Protein AF-A0A1M6ZJ25-F1 (afdb_monomer)

Secondary structure (DSSP, 8-state):
-----PPP-------HHHHHHHHHHHHHHHHHHHHGGGT-GGGHHHHHHHHHHHHHHHHHHHHHT--S-HHHHHHHHHHHHHHHHHHHHHHHHHHHT----HHHHTTTTSS-TTPPPSS-GGGHHHHHHHHHGGGHHHHHHHTTSHHHHHHHHHHHHHHHTTSTTHHHHHHHHHHHHHTT-----TTTTSHHHHHHHHHHHHHHHHHHHHHHHHHHHHTHHHHHHHHHHHHHHHHHHIIIIIHHHHHHHHHHHHHHHHHHHHH--

Foldseek 3Di:
DDPPPPPPPLPLDDQLLLLLLLLVLLVLLLVCLLCVLVVPCVSVVSNVVSLLVVLLSLLLNLLSPCPVDLVLSLVLVCLQQLFLQVVLLVVQCVVVVHDDPVVVSVLPPSPDLPDQDPGFRLCSSVSLSNVCSVCSVVLLVCLSDPVSLVVCLVVLVVVCVVVVSSNSVSSSSNSSVCNSDHDDDPSSNDPNSSLSSLLSSLLSSNSVVLQVVQCVVPNSVSSVVSPVVSSVRSVVSSVPRNVVSNVVSVVSVVVVVVVVVVVVD

InterPro domains:
  IPR002656 Acyltransferase 3 domain [PF01757] (16-162)
  IPR050879 Acyltransferase 3 [PTHR23028] (17-188)

Solvent-accessible surface area (backbone atoms only — not comparable to full-atom values): 14013 Å² total; per-residue (Å²): 135,84,80,78,78,70,74,79,83,69,74,75,72,81,54,59,29,58,39,6,49,46,14,51,35,45,50,45,42,52,50,28,69,39,34,45,73,75,69,48,60,82,39,51,60,61,23,54,53,34,54,52,46,49,44,18,52,47,25,19,51,50,46,54,66,59,80,86,50,63,69,64,52,50,52,31,48,50,49,34,49,46,64,52,50,50,50,45,51,52,52,39,30,61,74,68,71,46,86,77,65,68,62,65,75,41,53,67,86,71,48,53,75,80,54,78,48,93,78,53,62,79,52,45,62,57,43,44,55,58,66,47,53,82,45,41,70,57,37,49,55,24,38,74,40,74,65,46,20,52,51,52,27,51,49,25,41,59,51,13,75,80,41,64,73,42,31,56,50,22,37,31,25,51,14,22,51,49,36,85,64,80,68,83,42,74,71,30,60,30,71,64,30,37,51,40,22,68,24,28,64,39,25,66,65,39,33,64,58,43,28,52,56,27,26,72,75,55,38,60,62,14,23,63,66,21,50,66,52,26,55,51,51,9,43,49,46,22,65,71,44,37,52,50,22,50,51,50,25,51,48,55,57,52,51,59,53,52,58,49,61,66,69,78,106

pLDDT: mean 87.94, std 12.39, range [34.78, 97.88]

Radius of gyration: 19.48 Å; Cα contacts (8 Å, |Δi|>4): 313; chains: 1; bounding box: 44×40×65 Å

Structure (mmCIF, N/CA/C/O backbone):
data_AF-A0A1M6ZJ25-F1
#
_entry.id   AF-A0A1M6ZJ25-F1
#
loop_
_atom_site.group_PDB
_atom_site.id
_atom_site.type_symbol
_atom_site.label_atom_id
_atom_site.label_alt_id
_atom_site.label_comp_id
_atom_site.label_asym_id
_atom_site.label_entity_id
_atom_site.label_seq_id
_atom_site.pdbx_PDB_ins_code
_atom_site.Cartn_x
_atom_site.Cartn_y
_atom_site.Cartn_z
_atom_site.occupancy
_atom_site.B_iso_or_equiv
_atom_site.auth_seq_id
_atom_site.auth_comp_id
_atom_site.auth_asym_id
_atom_site.auth_atom_id
_atom_site.pdbx_PDB_model_num
ATOM 1 N N . MET A 1 1 ? -18.586 0.107 41.839 1.00 37.53 1 MET A N 1
ATOM 2 C CA . MET A 1 1 ? -19.268 0.536 40.600 1.00 37.53 1 MET A CA 1
ATOM 3 C C . MET A 1 1 ? -18.255 0.488 39.456 1.00 37.53 1 MET A C 1
ATOM 5 O O . MET A 1 1 ? -17.526 1.445 39.248 1.00 37.53 1 MET A O 1
ATOM 9 N N . LYS A 1 2 ? -18.090 -0.677 38.811 1.00 36.09 2 LYS A N 1
ATOM 10 C CA . LYS A 1 2 ? -17.199 -0.837 37.649 1.00 36.09 2 LYS A CA 1
ATOM 11 C C . LYS A 1 2 ? -17.962 -0.319 36.432 1.00 36.09 2 LYS A C 1
ATOM 13 O O . LYS A 1 2 ? -18.925 -0.956 36.023 1.00 36.09 2 LYS A O 1
ATOM 18 N N . SER A 1 3 ? -17.573 0.834 35.894 1.00 34.78 3 SER A N 1
ATOM 19 C CA . SER A 1 3 ? -18.070 1.298 34.599 1.00 34.78 3 SER A CA 1
ATOM 20 C C . SER A 1 3 ? -17.504 0.372 33.522 1.00 34.78 3 SER A C 1
ATOM 22 O O . SER A 1 3 ? -16.352 0.518 33.107 1.00 34.78 3 SER A O 1
ATOM 24 N N . SER A 1 4 ? -18.284 -0.625 33.113 1.00 37.03 4 SER A N 1
ATOM 25 C CA . SER A 1 4 ? -18.058 -1.352 31.870 1.00 37.03 4 SER A CA 1
ATOM 26 C C . SER A 1 4 ? -18.182 -0.344 30.734 1.00 37.03 4 SER A C 1
ATOM 28 O O . SER A 1 4 ? -19.282 -0.004 30.306 1.00 37.03 4 SER A O 1
ATOM 3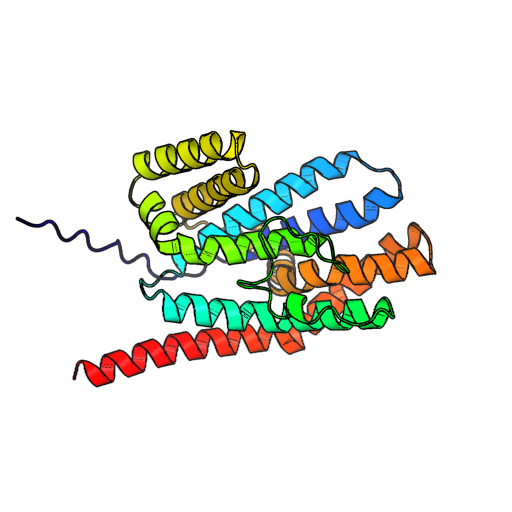0 N N . VAL A 1 5 ? -17.043 0.195 30.301 1.00 42.19 5 VAL A N 1
ATOM 31 C CA . VAL A 1 5 ? -16.938 0.923 29.041 1.00 42.19 5 VAL A CA 1
ATOM 32 C C . VAL A 1 5 ? -17.185 -0.118 27.956 1.00 42.19 5 VAL A C 1
ATOM 34 O O . VAL A 1 5 ? -16.257 -0.787 27.505 1.00 42.19 5 VAL A O 1
ATOM 37 N N . GLU A 1 6 ? -18.451 -0.329 27.605 1.00 36.16 6 GLU A N 1
ATOM 38 C CA . GLU A 1 6 ? -18.781 -0.969 26.342 1.00 36.16 6 GLU A CA 1
ATOM 39 C C . GLU A 1 6 ? -18.152 -0.101 25.250 1.00 36.16 6 GLU A C 1
ATOM 41 O O . GLU A 1 6 ? -18.450 1.098 25.179 1.00 36.16 6 GLU A O 1
ATOM 46 N N . PRO A 1 7 ? -17.225 -0.639 24.439 1.00 41.03 7 PRO A N 1
ATOM 47 C CA . PRO A 1 7 ? -16.716 0.115 23.313 1.00 41.03 7 PRO A CA 1
ATOM 48 C C . PRO A 1 7 ? -17.921 0.485 22.442 1.00 41.03 7 PRO A C 1
ATOM 50 O O . PRO A 1 7 ? -18.749 -0.390 22.168 1.00 41.03 7 PRO A O 1
ATOM 53 N N . PRO A 1 8 ? -18.064 1.758 22.032 1.00 38.69 8 PRO A N 1
ATOM 54 C CA . PRO A 1 8 ? -19.206 2.174 21.239 1.00 38.69 8 PRO A CA 1
ATOM 55 C C . PRO A 1 8 ? -19.295 1.267 20.016 1.00 38.69 8 PRO A C 1
ATOM 57 O O . PRO A 1 8 ? -18.341 1.156 19.242 1.00 38.69 8 PRO A O 1
ATOM 60 N N . ALA A 1 9 ? -20.436 0.593 19.874 1.00 44.09 9 ALA A N 1
ATOM 61 C CA . ALA A 1 9 ? -20.770 -0.236 18.730 1.00 44.09 9 ALA A CA 1
ATOM 62 C C . ALA A 1 9 ? -20.898 0.662 17.492 1.00 44.09 9 ALA A C 1
ATOM 64 O O . ALA A 1 9 ? -21.991 1.028 17.063 1.00 44.09 9 ALA A O 1
ATOM 65 N N . VAL A 1 10 ? -19.766 1.077 16.921 1.00 48.62 10 VAL A N 1
ATOM 66 C CA . VAL A 1 10 ? -19.744 1.788 15.648 1.00 48.62 10 VAL A CA 1
ATOM 67 C C . VAL A 1 10 ? -20.129 0.764 14.594 1.00 48.62 10 VAL A C 1
ATOM 69 O O . VAL A 1 10 ? -19.321 -0.073 14.190 1.00 48.62 10 VAL A O 1
ATOM 72 N N . ALA A 1 11 ? -21.393 0.806 14.175 1.00 44.00 11 ALA A N 1
ATOM 73 C CA . ALA A 1 11 ? -21.895 -0.005 13.082 1.00 44.00 11 ALA A CA 1
ATOM 74 C C . ALA A 1 11 ? -20.924 0.071 11.890 1.00 44.00 11 ALA A C 1
ATOM 76 O O . ALA A 1 11 ? -20.507 1.148 11.450 1.00 44.00 11 ALA A O 1
ATOM 77 N N . SER A 1 12 ? -20.564 -1.107 11.385 1.00 57.47 12 SER A N 1
ATOM 78 C CA . SER A 1 12 ? -19.541 -1.410 10.378 1.00 57.47 12 SER A CA 1
ATOM 79 C C . SER A 1 12 ? -19.889 -0.925 8.961 1.00 57.47 12 SER A C 1
ATOM 81 O O . SER A 1 12 ? -19.610 -1.592 7.962 1.00 57.47 12 SER A O 1
ATOM 83 N N . ALA A 1 13 ? -20.511 0.250 8.843 1.00 65.25 13 ALA A N 1
ATOM 84 C CA . ALA A 1 13 ? -20.825 0.864 7.566 1.00 65.25 13 ALA A CA 1
ATOM 85 C C . ALA A 1 13 ? -19.523 1.185 6.818 1.00 65.25 13 ALA A 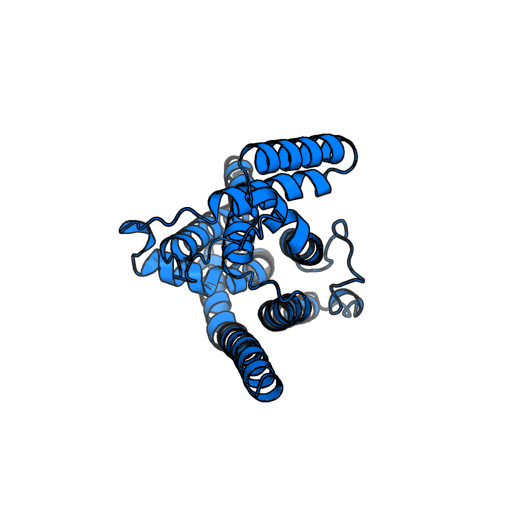C 1
ATOM 87 O O . ALA A 1 13 ? -18.663 1.931 7.298 1.00 65.25 13 ALA A O 1
ATOM 88 N N . ARG A 1 14 ? -19.375 0.587 5.631 1.00 77.94 14 ARG A N 1
ATOM 89 C CA . ARG A 1 14 ? -18.243 0.823 4.733 1.00 77.94 14 ARG A CA 1
ATOM 90 C C . ARG A 1 14 ? -18.276 2.271 4.255 1.00 77.94 14 ARG A C 1
ATOM 92 O O . ARG A 1 14 ? -19.258 2.697 3.656 1.00 77.94 14 ARG A O 1
ATOM 99 N N . VAL A 1 15 ? -17.174 2.989 4.444 1.00 87.12 15 VAL A N 1
ATOM 100 C CA . VAL A 1 15 ? -17.009 4.354 3.936 1.00 87.12 15 VAL A CA 1
ATOM 101 C C . VAL A 1 15 ? -16.405 4.288 2.539 1.00 87.12 15 VAL A C 1
ATOM 103 O O . VAL A 1 15 ? -15.207 4.067 2.380 1.00 87.12 15 VAL A O 1
ATOM 106 N N . THR A 1 16 ? -17.249 4.431 1.520 1.00 87.88 16 THR A N 1
ATOM 107 C CA . THR A 1 16 ? -16.868 4.297 0.103 1.00 87.88 16 THR A CA 1
ATOM 108 C C . THR A 1 16 ? -15.810 5.309 -0.310 1.00 87.88 16 THR A C 1
ATOM 110 O O . THR A 1 16 ? -14.864 4.948 -1.006 1.00 87.88 16 THR A O 1
ATOM 113 N N . ALA A 1 17 ? -15.896 6.541 0.188 1.00 91.06 17 ALA A N 1
ATOM 114 C CA . ALA A 1 17 ? -14.957 7.606 -0.145 1.00 91.06 17 ALA A CA 1
ATOM 115 C C . ALA A 1 17 ? -13.488 7.259 0.188 1.00 91.06 17 ALA A C 1
ATOM 117 O O . ALA A 1 17 ? -12.583 7.720 -0.503 1.00 91.06 17 ALA A O 1
ATOM 118 N N . ILE A 1 18 ? -13.245 6.390 1.180 1.00 92.12 18 ILE A N 1
ATOM 119 C CA . ILE A 1 18 ? -11.900 5.896 1.527 1.00 92.12 18 ILE A CA 1
ATOM 120 C C . ILE A 1 18 ? -11.308 5.054 0.395 1.00 92.12 18 ILE A C 1
ATOM 122 O O . ILE A 1 18 ? -10.131 5.199 0.078 1.00 92.12 18 ILE A O 1
ATOM 126 N N . ASP A 1 19 ? -12.111 4.198 -0.242 1.00 91.69 19 ASP A N 1
ATOM 127 C CA . ASP A 1 19 ? -11.653 3.417 -1.394 1.00 91.69 19 ASP A CA 1
ATOM 128 C C . ASP A 1 19 ? -11.302 4.355 -2.560 1.00 91.69 19 ASP A C 1
ATOM 130 O O . ASP A 1 19 ? -10.239 4.221 -3.161 1.00 91.69 19 ASP A O 1
ATOM 134 N N . GLY A 1 20 ? -12.143 5.362 -2.824 1.00 93.31 20 GLY A N 1
ATOM 135 C CA . GLY A 1 20 ? -11.886 6.372 -3.854 1.00 93.31 20 GLY A CA 1
ATOM 136 C C . GLY A 1 20 ? -10.587 7.146 -3.621 1.00 93.31 20 GLY A C 1
ATOM 137 O O . GLY A 1 20 ? -9.791 7.331 -4.542 1.00 93.31 20 GLY A O 1
ATOM 138 N N . LEU A 1 21 ? -10.337 7.537 -2.369 1.00 95.94 21 LEU A N 1
ATOM 139 C CA . LEU A 1 21 ? -9.110 8.220 -1.974 1.00 95.94 21 LEU A CA 1
ATOM 140 C C . LEU A 1 21 ? -7.879 7.328 -2.176 1.00 95.94 21 LEU A C 1
ATOM 142 O O . LEU A 1 21 ? -6.897 7.782 -2.752 1.00 95.94 21 LEU A O 1
ATOM 146 N N . ARG A 1 22 ? -7.944 6.046 -1.795 1.00 95.25 22 ARG A N 1
ATOM 147 C CA . ARG A 1 22 ? -6.865 5.077 -2.069 1.00 95.25 22 ARG A CA 1
ATOM 148 C C . ARG A 1 22 ? -6.550 4.975 -3.560 1.00 95.25 22 ARG A C 1
ATOM 150 O O . ARG A 1 22 ? -5.384 4.882 -3.927 1.00 95.25 22 ARG A O 1
ATOM 157 N N . GLY A 1 23 ? -7.577 5.016 -4.408 1.00 94.00 23 GLY A N 1
ATOM 158 C CA . GLY A 1 23 ? -7.413 5.037 -5.859 1.00 94.00 23 GLY A CA 1
ATOM 159 C C . GLY A 1 23 ? -6.622 6.252 -6.344 1.00 94.00 23 GLY A C 1
ATOM 160 O O . GLY A 1 23 ? -5.674 6.098 -7.110 1.00 94.00 23 GLY A O 1
ATOM 161 N N . LEU A 1 24 ? -6.960 7.448 -5.854 1.00 96.44 24 LEU A N 1
ATOM 162 C CA . LEU A 1 24 ? -6.245 8.680 -6.199 1.00 96.44 24 LEU A CA 1
ATOM 163 C C . LEU A 1 24 ? -4.785 8.654 -5.718 1.00 96.44 24 LEU A C 1
ATOM 165 O O . LEU A 1 24 ? -3.881 8.997 -6.474 1.00 96.44 24 LEU A O 1
ATOM 169 N N . LEU A 1 25 ? -4.546 8.192 -4.488 1.00 96.81 25 LEU A N 1
ATOM 170 C CA . LEU A 1 25 ? -3.195 8.063 -3.935 1.00 96.81 25 LEU A CA 1
ATOM 171 C C . LEU A 1 25 ? -2.339 7.072 -4.736 1.00 96.81 25 LEU A C 1
ATOM 173 O O . LEU A 1 25 ? -1.162 7.334 -4.972 1.00 96.81 25 LEU A O 1
ATOM 177 N N . ALA A 1 26 ? -2.925 5.967 -5.209 1.00 95.50 26 ALA A N 1
ATOM 178 C CA . ALA A 1 26 ? -2.218 5.005 -6.055 1.00 95.50 26 ALA A CA 1
ATOM 179 C C . ALA A 1 26 ? -1.756 5.633 -7.380 1.00 95.50 26 ALA A C 1
ATOM 181 O O . ALA A 1 26 ? -0.654 5.341 -7.840 1.00 95.50 26 ALA A O 1
ATOM 182 N N . VAL A 1 27 ? -2.560 6.528 -7.966 1.00 96.00 27 VAL A N 1
ATOM 183 C CA . VAL A 1 27 ? -2.175 7.269 -9.177 1.00 96.00 27 VAL A CA 1
ATOM 184 C C . VAL A 1 27 ? -0.994 8.196 -8.903 1.00 96.00 27 VAL A C 1
ATOM 186 O O . VAL A 1 27 ? -0.070 8.228 -9.708 1.00 96.00 27 VAL A O 1
ATOM 189 N N . VAL A 1 28 ? -0.973 8.897 -7.764 1.00 96.62 28 VAL A N 1
ATOM 190 C CA . VAL A 1 28 ? 0.160 9.764 -7.384 1.00 96.62 28 VAL A CA 1
ATOM 191 C C . VAL A 1 28 ? 1.459 8.958 -7.267 1.00 96.62 28 VAL A C 1
ATOM 193 O O . VAL A 1 28 ? 2.483 9.357 -7.820 1.00 96.62 28 VAL A O 1
ATOM 196 N N . VAL A 1 29 ? 1.416 7.796 -6.605 1.00 95.81 29 VAL A N 1
ATOM 197 C CA . VAL A 1 29 ? 2.589 6.915 -6.451 1.00 95.81 29 VAL A CA 1
ATOM 198 C C . VAL A 1 29 ? 3.053 6.353 -7.798 1.00 95.81 29 VAL A C 1
ATOM 200 O O . VAL A 1 29 ? 4.254 6.351 -8.078 1.00 95.81 29 VAL A O 1
ATOM 203 N N . LEU A 1 30 ? 2.118 5.912 -8.647 1.00 95.56 30 LEU A N 1
ATOM 204 C CA . LEU A 1 30 ? 2.429 5.427 -9.993 1.00 95.56 30 LEU A CA 1
ATOM 205 C C . LEU A 1 30 ? 3.085 6.527 -10.832 1.00 95.56 30 LEU A C 1
ATOM 207 O O . LEU A 1 30 ? 4.108 6.287 -11.468 1.00 95.56 30 LEU A O 1
ATOM 211 N N . ALA A 1 31 ? 2.525 7.735 -10.796 1.00 95.38 31 ALA A N 1
ATOM 212 C CA . ALA A 1 31 ? 3.032 8.870 -11.546 1.00 95.38 31 ALA A CA 1
ATOM 213 C C . ALA A 1 31 ? 4.471 9.215 -11.124 1.00 95.38 31 ALA A C 1
ATOM 215 O O . ALA A 1 31 ? 5.311 9.446 -11.987 1.00 95.38 31 ALA A O 1
ATOM 216 N N . TRP A 1 32 ? 4.796 9.155 -9.825 1.00 94.94 32 TRP A N 1
ATOM 217 C CA . TRP A 1 32 ? 6.178 9.316 -9.359 1.00 94.94 32 TRP A CA 1
ATOM 218 C C . TRP A 1 32 ? 7.134 8.312 -10.009 1.00 94.94 32 TRP A C 1
ATOM 220 O O . TRP A 1 32 ? 8.166 8.713 -10.538 1.00 94.94 32 TRP A O 1
ATOM 230 N N . HIS A 1 33 ? 6.781 7.026 -10.042 1.00 93.88 33 HIS A N 1
ATOM 231 C CA . HIS A 1 33 ? 7.663 6.001 -10.609 1.00 93.88 33 HIS A CA 1
ATOM 232 C C . HIS A 1 33 ? 7.810 6.114 -12.134 1.00 93.88 33 HIS A C 1
ATOM 234 O O . HIS A 1 33 ? 8.830 5.699 -12.678 1.00 93.88 33 HIS A O 1
ATOM 240 N N . VAL A 1 34 ? 6.819 6.685 -12.825 1.00 94.44 34 VAL A N 1
ATOM 241 C CA . VAL A 1 34 ? 6.912 6.996 -14.260 1.00 94.44 34 VAL A CA 1
ATOM 242 C C . VAL A 1 34 ? 7.796 8.218 -14.505 1.00 94.44 34 VAL A C 1
ATOM 244 O O . VAL A 1 34 ? 8.554 8.233 -15.468 1.00 94.44 34 VAL A O 1
ATOM 247 N N . CYS A 1 35 ? 7.708 9.237 -13.651 1.00 93.12 35 CYS A N 1
ATOM 248 C CA . CYS A 1 35 ? 8.388 10.519 -13.826 1.00 93.12 35 CYS A CA 1
ATOM 249 C C . CYS A 1 35 ? 9.836 10.527 -13.301 1.00 93.12 35 CYS A C 1
ATOM 251 O O . CYS A 1 35 ? 10.673 11.250 -13.845 1.00 93.12 35 CYS A O 1
ATOM 253 N N . ALA A 1 36 ? 10.162 9.708 -12.297 1.00 91.12 36 ALA A N 1
ATOM 254 C CA . ALA A 1 36 ? 11.500 9.634 -11.708 1.00 91.12 36 ALA A CA 1
ATOM 255 C C . ALA A 1 36 ? 12.614 9.296 -12.728 1.00 91.12 36 ALA A C 1
ATOM 257 O O . ALA A 1 36 ? 13.635 9.985 -12.716 1.00 91.12 36 ALA A O 1
ATOM 258 N N . PRO A 1 37 ? 12.437 8.350 -13.678 1.00 90.25 37 PRO A N 1
ATOM 259 C CA . PRO A 1 37 ? 13.419 8.093 -14.740 1.00 90.25 37 PRO A CA 1
ATOM 260 C C . PRO A 1 37 ? 13.703 9.285 -15.666 1.00 90.25 37 PRO A C 1
ATOM 262 O O . PRO A 1 37 ? 14.752 9.322 -16.300 1.00 90.25 37 PRO A O 1
ATOM 265 N N . PHE A 1 38 ? 12.796 10.264 -15.744 1.00 89.56 38 PHE A N 1
ATOM 266 C CA . PHE A 1 38 ? 12.987 11.502 -16.510 1.00 89.56 38 PHE A CA 1
ATOM 267 C C . PHE A 1 38 ? 13.655 12.619 -15.687 1.00 89.56 38 PHE A C 1
ATOM 269 O O . PHE A 1 38 ? 13.740 13.754 -16.149 1.00 89.56 38 PHE A O 1
ATOM 276 N N . GLY A 1 39 ? 14.091 12.338 -14.453 1.00 89.81 39 GLY A N 1
ATOM 277 C CA . GLY A 1 39 ? 14.690 13.332 -13.555 1.00 89.81 39 GLY A CA 1
ATOM 278 C C . GLY A 1 39 ? 13.680 14.296 -12.919 1.00 89.81 39 GLY A C 1
ATOM 279 O O . GLY A 1 39 ? 14.065 15.307 -12.329 1.00 89.81 39 GLY A O 1
ATOM 280 N N . ILE A 1 40 ? 12.380 14.004 -13.013 1.00 90.31 40 ILE A N 1
ATOM 281 C CA . ILE A 1 40 ? 11.306 14.851 -12.479 1.00 90.31 40 ILE A CA 1
ATOM 282 C C . ILE A 1 40 ? 11.145 14.583 -10.973 1.00 90.31 40 ILE A C 1
ATOM 284 O O . ILE A 1 40 ? 10.239 13.881 -10.528 1.00 90.31 40 ILE A O 1
ATOM 288 N N . ASN A 1 41 ? 12.045 15.153 -10.168 1.00 90.69 41 ASN A N 1
ATOM 289 C CA . ASN A 1 41 ? 12.160 14.846 -8.736 1.00 90.69 41 ASN A CA 1
ATOM 290 C C . ASN A 1 41 ? 11.114 15.524 -7.831 1.00 90.69 41 ASN A C 1
ATOM 292 O O . ASN A 1 41 ? 10.894 15.075 -6.709 1.00 90.69 41 ASN A O 1
ATOM 296 N N . TRP A 1 42 ? 10.425 16.576 -8.292 1.00 91.69 42 TRP A N 1
ATOM 297 C CA . TRP A 1 42 ? 9.443 17.302 -7.466 1.00 91.69 42 TRP A CA 1
ATOM 298 C C . TRP A 1 42 ? 8.237 16.439 -7.055 1.00 91.69 42 TRP A C 1
ATOM 300 O O . TRP A 1 42 ? 7.566 16.738 -6.069 1.00 91.69 42 TRP A O 1
ATOM 310 N N . MET A 1 43 ? 7.987 15.340 -7.772 1.00 92.00 43 MET A N 1
ATOM 311 C CA . MET A 1 43 ? 6.930 14.373 -7.467 1.00 92.00 43 MET A CA 1
ATOM 312 C C . MET A 1 43 ? 7.281 13.404 -6.325 1.00 92.00 43 MET A C 1
ATOM 314 O O . MET A 1 43 ? 6.386 12.717 -5.828 1.00 92.00 43 MET A O 1
ATOM 318 N N . LEU A 1 44 ? 8.537 13.387 -5.861 1.00 92.75 44 LEU A N 1
ATOM 319 C CA . LEU A 1 44 ? 8.994 12.531 -4.764 1.00 92.75 44 LEU A CA 1
ATOM 320 C C . LEU A 1 44 ? 8.221 12.827 -3.475 1.00 92.75 44 LEU A C 1
ATOM 322 O O . LEU A 1 44 ? 7.677 11.923 -2.843 1.00 92.75 44 LEU A O 1
ATOM 326 N N . MET A 1 45 ? 8.124 14.108 -3.106 1.00 94.06 45 MET A N 1
ATOM 327 C CA . MET A 1 45 ? 7.423 14.529 -1.890 1.00 94.06 45 MET A CA 1
ATOM 328 C C . MET A 1 45 ? 5.929 14.157 -1.925 1.00 94.06 45 MET A C 1
ATOM 330 O O . MET A 1 45 ? 5.485 13.470 -1.004 1.00 94.06 45 MET A O 1
ATOM 334 N N . PRO A 1 46 ? 5.148 14.498 -2.974 1.00 95.44 46 PRO A N 1
ATOM 335 C CA . PRO A 1 46 ? 3.771 14.026 -3.117 1.00 95.44 46 PRO A CA 1
ATOM 336 C C . PRO A 1 46 ? 3.610 12.506 -2.995 1.00 95.44 46 PRO A C 1
ATOM 338 O O . PRO A 1 46 ? 2.663 12.048 -2.356 1.00 95.44 46 PRO A O 1
ATOM 341 N N . ALA A 1 47 ? 4.528 11.717 -3.563 1.00 93.50 47 ALA A N 1
ATOM 342 C CA . ALA A 1 47 ? 4.478 10.262 -3.460 1.00 93.50 47 ALA A CA 1
ATOM 343 C C . ALA A 1 47 ? 4.736 9.762 -2.033 1.00 93.50 47 ALA A C 1
ATOM 345 O O . ALA A 1 47 ? 3.992 8.904 -1.556 1.00 93.50 47 ALA A O 1
ATOM 346 N N . HIS A 1 48 ? 5.712 10.325 -1.314 1.00 92.88 48 HIS A N 1
ATOM 347 C CA . HIS A 1 48 ? 5.930 9.993 0.098 1.00 92.88 48 HIS A CA 1
ATOM 348 C C . HIS A 1 48 ? 4.727 10.352 0.971 1.00 92.88 48 HIS A C 1
ATOM 350 O O . HIS A 1 48 ? 4.304 9.536 1.790 1.00 92.88 48 HIS A O 1
ATOM 356 N N . PHE A 1 49 ? 4.122 11.525 0.759 1.00 95.00 49 PHE A N 1
ATOM 357 C CA . PHE A 1 49 ? 2.878 11.889 1.438 1.00 95.00 49 PHE A CA 1
ATOM 358 C C . PHE A 1 49 ? 1.745 10.917 1.104 1.00 95.00 49 PHE A C 1
ATOM 360 O O . PHE A 1 49 ? 1.001 10.516 2.000 1.00 95.00 49 PHE A O 1
ATOM 367 N N . ALA A 1 50 ? 1.629 10.485 -0.155 1.00 96.12 50 ALA A N 1
ATOM 368 C CA . ALA A 1 50 ? 0.614 9.521 -0.556 1.00 96.12 50 ALA A CA 1
ATOM 369 C C . ALA A 1 50 ? 0.793 8.160 0.137 1.00 96.12 50 ALA A C 1
ATOM 371 O O . ALA A 1 50 ? -0.188 7.594 0.620 1.00 96.12 50 ALA A O 1
ATOM 372 N N . VAL A 1 51 ? 2.031 7.668 0.260 1.00 93.69 51 VAL A N 1
ATOM 373 C CA . VAL A 1 51 ? 2.356 6.455 1.034 1.00 93.69 51 VAL A CA 1
ATOM 374 C C . VAL A 1 51 ? 2.041 6.649 2.523 1.00 93.69 51 VAL A C 1
ATOM 376 O O . VAL A 1 51 ? 1.412 5.786 3.133 1.00 93.69 51 VAL A O 1
ATOM 379 N N . GLY A 1 52 ? 2.373 7.808 3.099 1.00 94.62 52 GLY A N 1
ATOM 380 C CA . GLY A 1 52 ? 1.990 8.160 4.471 1.00 94.62 52 GLY A CA 1
ATOM 381 C C . GLY A 1 52 ? 0.474 8.102 4.694 1.00 94.62 52 GLY A C 1
ATOM 382 O O . GLY A 1 52 ? -0.004 7.516 5.667 1.00 94.62 52 GLY A O 1
ATOM 383 N N . LEU A 1 53 ? -0.304 8.635 3.750 1.00 95.62 53 LEU A N 1
ATOM 384 C CA . LEU A 1 53 ? -1.763 8.558 3.784 1.00 95.62 53 LEU A CA 1
ATOM 385 C C . LEU A 1 53 ? -2.277 7.123 3.626 1.00 95.62 53 LEU A C 1
ATOM 387 O O . LEU A 1 53 ? -3.270 6.783 4.264 1.00 95.62 53 LEU A O 1
ATOM 391 N N . PHE A 1 54 ? -1.615 6.251 2.858 1.00 95.00 54 PHE A N 1
ATOM 392 C CA . PHE A 1 54 ? -1.979 4.830 2.821 1.00 95.00 54 PHE A CA 1
ATOM 393 C C . PHE A 1 54 ? -1.908 4.180 4.207 1.00 95.00 54 PHE A C 1
ATOM 395 O O . PHE A 1 54 ? -2.831 3.441 4.550 1.00 95.00 54 PHE A O 1
ATOM 402 N N . PHE A 1 55 ? -0.905 4.499 5.033 1.00 94.81 55 PHE A N 1
ATOM 403 C CA . PHE A 1 55 ? -0.836 4.006 6.415 1.00 94.81 55 PHE A CA 1
ATOM 404 C C . PHE A 1 55 ? -1.989 4.522 7.282 1.00 94.81 55 PHE A C 1
ATOM 406 O O . PHE A 1 55 ? -2.647 3.738 7.971 1.00 94.81 55 PHE A O 1
ATOM 413 N N . VAL A 1 56 ? -2.299 5.820 7.191 1.00 95.62 56 VAL A N 1
ATOM 414 C CA . VAL A 1 56 ? -3.435 6.429 7.906 1.00 95.62 56 VAL A CA 1
ATOM 415 C C . VAL A 1 56 ? -4.754 5.760 7.500 1.00 95.62 56 VAL A C 1
ATOM 417 O O . VAL A 1 56 ? -5.541 5.353 8.357 1.00 95.62 56 VAL A O 1
ATOM 420 N N . LEU A 1 57 ? -4.995 5.593 6.196 1.00 93.88 57 LEU A N 1
ATOM 421 C CA . LEU A 1 57 ? -6.208 4.955 5.676 1.00 93.88 57 LEU A CA 1
ATOM 422 C C . LEU A 1 57 ? -6.267 3.465 6.016 1.00 93.88 57 LEU A C 1
ATOM 424 O O . LEU A 1 57 ? -7.351 2.945 6.291 1.00 93.88 57 LEU A O 1
ATOM 428 N N . SER A 1 58 ? -5.124 2.778 6.018 1.00 91.56 58 SER A N 1
ATOM 429 C CA . SER A 1 58 ? -5.041 1.377 6.419 1.00 91.56 58 SER A CA 1
ATOM 430 C C . SER A 1 58 ? -5.485 1.223 7.871 1.00 91.56 58 SER A C 1
ATOM 432 O O . SER A 1 58 ? -6.438 0.486 8.136 1.00 91.56 58 SER A O 1
ATOM 434 N N . SER A 1 59 ? -4.909 2.010 8.789 1.00 93.12 59 SER A N 1
ATOM 435 C CA . SER A 1 59 ? -5.292 2.012 10.206 1.00 93.12 59 SER A CA 1
ATOM 436 C C . SER A 1 59 ? -6.753 2.393 10.432 1.00 93.12 59 SER A C 1
ATOM 438 O O . SER A 1 59 ? -7.469 1.711 11.160 1.00 93.12 59 SER A O 1
ATOM 440 N N . TYR A 1 60 ? -7.247 3.421 9.737 1.00 94.19 60 TYR A N 1
ATOM 441 C CA . TYR A 1 60 ? -8.657 3.810 9.785 1.00 94.19 60 TYR A CA 1
ATOM 442 C C . TYR A 1 60 ? -9.586 2.623 9.476 1.00 94.19 60 TYR A C 1
ATOM 444 O O . TYR A 1 60 ? -10.530 2.340 10.220 1.00 94.19 60 TYR A O 1
ATOM 452 N N . VAL A 1 61 ? -9.305 1.883 8.396 1.00 91.25 61 VAL A N 1
ATOM 453 C CA . VAL A 1 61 ? -10.102 0.713 7.999 1.00 91.25 61 VAL A CA 1
ATOM 454 C C . VAL A 1 61 ? -9.889 -0.460 8.958 1.00 91.25 61 VAL A C 1
ATOM 456 O O . VAL A 1 61 ? -10.846 -1.172 9.263 1.00 91.25 61 VAL A O 1
ATOM 459 N N . LEU A 1 62 ? -8.656 -0.679 9.427 1.00 90.69 62 LEU A N 1
ATOM 460 C CA . LEU A 1 62 ? -8.303 -1.714 10.402 1.00 90.69 62 LEU A CA 1
ATOM 461 C C . LEU A 1 62 ? -9.097 -1.529 11.700 1.00 90.69 62 LEU A C 1
ATOM 463 O O . LEU A 1 62 ? -9.790 -2.464 12.103 1.00 90.69 62 LEU A O 1
ATOM 467 N N . THR A 1 63 ? -9.091 -0.324 12.269 1.00 92.06 63 THR A N 1
ATOM 468 C CA . THR A 1 63 ? -9.795 0.031 13.507 1.00 92.06 63 THR A CA 1
ATOM 469 C C . THR A 1 63 ? -11.310 -0.102 13.369 1.00 92.06 63 THR A C 1
ATOM 471 O O . THR A 1 63 ? -11.940 -0.721 14.218 1.00 92.06 63 THR A O 1
ATOM 474 N N . ARG A 1 64 ? -11.919 0.347 12.259 1.00 89.81 64 ARG A N 1
ATOM 475 C CA . ARG A 1 64 ? -13.368 0.136 12.025 1.00 89.81 64 ARG A CA 1
ATOM 476 C C . ARG A 1 64 ? -13.754 -1.330 11.816 1.00 89.81 64 ARG A C 1
ATOM 478 O O . ARG A 1 64 ? -14.913 -1.691 11.988 1.00 89.81 64 ARG A O 1
ATOM 485 N N . SER A 1 65 ? -12.808 -2.162 11.379 1.00 85.62 65 SER A N 1
ATOM 486 C CA . SER A 1 65 ? -13.007 -3.607 11.203 1.00 85.62 65 SER A CA 1
ATOM 487 C C . SER A 1 65 ? -12.667 -4.427 12.450 1.00 85.62 65 SER A C 1
ATOM 489 O O . SER A 1 65 ? -12.743 -5.656 12.407 1.00 85.62 65 SER A O 1
ATOM 491 N N . TRP A 1 66 ? -12.243 -3.770 13.532 1.00 88.06 66 TRP A N 1
ATOM 492 C CA . TRP A 1 66 ? -11.822 -4.430 14.754 1.00 88.06 66 TRP A CA 1
ATOM 493 C C . TRP A 1 66 ? -13.032 -4.871 15.577 1.00 88.06 66 TRP A C 1
ATOM 495 O O . TRP A 1 66 ? -13.782 -4.064 16.111 1.00 88.06 66 TRP A O 1
ATOM 505 N N . GLU A 1 67 ? -13.197 -6.184 15.698 1.00 85.12 67 GLU A N 1
ATOM 506 C CA . GLU A 1 67 ? -14.307 -6.817 16.421 1.00 85.12 67 GLU A CA 1
ATOM 507 C C . GLU A 1 67 ? -13.843 -7.387 17.781 1.00 85.12 67 GLU A C 1
ATOM 509 O O . GLU A 1 67 ? -14.478 -8.282 18.327 1.00 85.12 67 GLU A O 1
ATOM 514 N N . GLY A 1 68 ? -12.673 -6.975 18.291 1.00 84.62 68 GLY A N 1
ATOM 515 C CA . GLY A 1 68 ? -12.082 -7.498 19.537 1.00 84.62 68 GLY A CA 1
ATOM 516 C C . GLY A 1 68 ? -11.444 -8.893 19.434 1.00 84.62 68 GLY A C 1
ATOM 517 O O . GLY A 1 68 ? -10.707 -9.307 20.324 1.00 84.62 68 GLY A O 1
ATOM 518 N N . ARG A 1 69 ? -11.672 -9.622 18.335 1.00 87.50 69 ARG A N 1
ATOM 519 C CA . ARG A 1 69 ? -11.186 -10.997 18.127 1.00 87.50 69 ARG A CA 1
ATOM 520 C C . ARG A 1 69 ? -9.854 -11.025 17.382 1.00 87.50 69 ARG A C 1
ATOM 522 O O . ARG A 1 69 ? -9.829 -11.153 16.157 1.00 87.50 69 ARG A O 1
ATOM 529 N N . PHE A 1 70 ? -8.753 -10.952 18.124 1.00 89.25 70 PHE A N 1
ATOM 530 C CA . PHE A 1 70 ? -7.400 -10.842 17.565 1.00 89.25 70 PHE A CA 1
ATOM 531 C C . PHE A 1 70 ? -7.037 -11.953 16.560 1.00 89.25 70 PHE A C 1
ATOM 533 O O . PHE A 1 70 ? -6.639 -11.653 15.437 1.00 89.25 70 PHE A O 1
ATOM 540 N N . GLY A 1 71 ? -7.242 -13.230 16.907 1.00 88.25 71 GLY A N 1
ATOM 541 C CA . GLY A 1 71 ? -6.882 -14.350 16.021 1.00 88.25 71 GLY A CA 1
ATOM 542 C C . GLY A 1 71 ? -7.670 -14.364 14.705 1.00 88.25 71 GLY A C 1
ATOM 543 O O . GLY A 1 71 ? -7.095 -14.509 13.627 1.00 88.25 71 GLY A O 1
ATOM 544 N N . VAL A 1 72 ? -8.985 -14.128 14.772 1.00 89.69 72 VAL A N 1
ATOM 545 C CA . VAL A 1 72 ? -9.850 -14.034 13.580 1.00 89.69 72 VAL A CA 1
ATOM 546 C C . VAL A 1 72 ? -9.451 -12.833 12.725 1.00 89.69 72 VAL A C 1
ATOM 548 O O . VAL A 1 72 ? -9.414 -12.928 11.499 1.00 89.69 72 VAL A O 1
ATOM 551 N N . PHE A 1 73 ? -9.134 -11.706 13.360 1.00 90.19 73 PHE A N 1
ATOM 552 C CA . PHE A 1 73 ? -8.658 -10.513 12.676 1.00 90.19 73 PHE A CA 1
ATOM 553 C C . PHE A 1 73 ? -7.368 -10.788 11.887 1.00 90.19 73 PHE A C 1
ATOM 555 O O . PHE A 1 73 ? -7.341 -10.533 10.680 1.00 90.19 73 PHE A O 1
ATOM 562 N N . LEU A 1 74 ? -6.346 -11.371 12.526 1.00 91.06 74 LEU A N 1
ATOM 563 C CA . LEU A 1 74 ? -5.079 -11.699 11.866 1.00 91.06 74 LEU A CA 1
ATOM 564 C C . LEU A 1 74 ? -5.282 -12.689 10.717 1.00 91.06 74 LEU A C 1
ATOM 566 O O . LEU A 1 74 ? -4.834 -12.432 9.601 1.00 91.06 74 LEU A O 1
ATOM 570 N N . ALA A 1 75 ? -6.036 -13.770 10.940 1.00 91.50 75 ALA A N 1
ATOM 571 C CA . ALA A 1 75 ? -6.304 -14.772 9.909 1.00 91.50 75 ALA A CA 1
ATOM 572 C C . ALA A 1 75 ? -6.974 -14.161 8.667 1.00 91.50 75 ALA A C 1
ATOM 574 O O . ALA A 1 75 ? -6.566 -14.416 7.533 1.00 91.50 75 ALA A O 1
ATOM 575 N N . ARG A 1 76 ? -7.975 -13.289 8.862 1.00 91.38 76 ARG A N 1
ATOM 576 C CA . ARG A 1 76 ? -8.651 -12.585 7.759 1.00 91.38 76 ARG A CA 1
ATOM 577 C C . ARG A 1 76 ? -7.694 -11.687 6.977 1.00 91.38 76 ARG A C 1
ATOM 579 O O . ARG A 1 76 ? -7.870 -11.542 5.767 1.00 91.38 76 ARG A O 1
ATOM 586 N N . ARG A 1 77 ? -6.716 -11.074 7.648 1.00 90.94 77 ARG A N 1
ATOM 587 C CA . ARG A 1 77 ? -5.730 -10.179 7.029 1.00 90.94 77 ARG A CA 1
ATOM 588 C C . ARG A 1 77 ? -4.674 -10.946 6.246 1.00 90.94 77 ARG A C 1
ATOM 590 O O . ARG A 1 77 ? -4.466 -10.617 5.080 1.00 90.94 77 ARG A O 1
ATOM 597 N N . VAL A 1 78 ? -4.117 -12.010 6.820 1.00 91.25 78 VAL A N 1
ATOM 598 C CA . VAL A 1 78 ? -3.170 -12.898 6.129 1.00 91.25 78 VAL A CA 1
ATOM 599 C C . VAL A 1 78 ? -3.809 -13.466 4.864 1.00 91.25 78 VAL A C 1
ATOM 601 O O . VAL A 1 78 ? -3.272 -13.292 3.776 1.00 91.25 78 VAL A O 1
ATOM 604 N N . VAL A 1 79 ? -5.015 -14.033 4.972 1.00 93.12 79 VAL A N 1
ATOM 605 C CA . VAL A 1 79 ? -5.733 -14.601 3.820 1.00 93.12 79 VAL A CA 1
ATOM 606 C C . VAL A 1 79 ? -6.043 -13.555 2.754 1.00 93.12 79 VAL A C 1
ATOM 608 O O . VAL A 1 79 ? -6.075 -13.885 1.574 1.00 93.12 79 VAL A O 1
ATOM 611 N N . ARG A 1 80 ? -6.281 -12.298 3.139 1.00 92.12 80 ARG A N 1
ATOM 612 C CA . ARG A 1 80 ? -6.564 -11.216 2.192 1.00 92.12 80 ARG A CA 1
ATOM 613 C C . ARG A 1 80 ? -5.317 -10.793 1.412 1.00 92.12 80 ARG A C 1
ATOM 615 O O . ARG A 1 80 ? -5.421 -10.596 0.203 1.00 92.12 80 ARG A O 1
ATOM 622 N N . LEU A 1 81 ? -4.200 -10.589 2.106 1.00 92.50 81 LEU A N 1
ATOM 623 C CA . LEU A 1 81 ? -3.010 -9.939 1.555 1.00 92.50 81 LEU A CA 1
ATOM 624 C C . LEU A 1 81 ? -2.037 -10.956 0.934 1.00 92.50 81 LEU A C 1
ATOM 626 O O . LEU A 1 81 ? -1.548 -10.746 -0.175 1.00 92.50 81 LEU A O 1
ATOM 630 N N . TRP A 1 82 ? -1.792 -12.082 1.614 1.00 93.31 82 TRP A N 1
ATOM 631 C CA . TRP A 1 82 ? -0.727 -13.027 1.256 1.00 93.31 82 TRP A CA 1
ATOM 632 C C . TRP A 1 82 ? -0.816 -13.581 -0.175 1.00 93.31 82 TRP A C 1
ATOM 634 O O . TRP A 1 82 ? 0.212 -13.608 -0.845 1.00 93.31 82 TRP A O 1
ATOM 644 N N . PRO A 1 83 ? -1.995 -13.960 -0.715 1.00 95.19 83 PRO A N 1
ATOM 645 C CA . PRO A 1 83 ? -2.057 -14.548 -2.055 1.00 95.19 83 PRO A CA 1
ATOM 646 C C . PRO A 1 83 ? -1.565 -13.614 -3.168 1.00 95.19 83 PRO A C 1
ATOM 648 O O . PRO A 1 83 ? -0.893 -14.053 -4.095 1.00 95.19 83 PRO A O 1
ATOM 651 N N . VAL A 1 84 ? -1.892 -12.321 -3.078 1.00 94.81 84 VAL A N 1
ATOM 652 C CA . VAL A 1 84 ? -1.462 -11.324 -4.073 1.00 94.81 84 VAL A CA 1
ATOM 653 C C . VAL A 1 84 ? 0.027 -11.037 -3.897 1.00 94.81 84 VAL A C 1
ATOM 655 O O . VAL A 1 84 ? 0.758 -10.995 -4.883 1.00 94.81 84 VAL A O 1
ATOM 658 N N . TYR A 1 85 ? 0.477 -10.924 -2.643 1.00 93.75 85 TYR A N 1
ATOM 659 C CA . TYR A 1 85 ? 1.891 -10.816 -2.292 1.00 93.75 85 TYR A CA 1
ATOM 660 C C . TYR A 1 85 ? 2.750 -11.920 -2.901 1.00 93.75 85 TYR A C 1
ATOM 662 O O . TYR A 1 85 ? 3.646 -11.630 -3.691 1.00 93.75 85 TYR A O 1
ATOM 670 N N . ALA A 1 86 ? 2.427 -13.173 -2.583 1.00 93.94 86 ALA A N 1
ATOM 671 C CA . ALA A 1 86 ? 3.159 -14.337 -3.056 1.00 93.94 86 ALA A CA 1
ATOM 672 C C . ALA A 1 86 ? 3.168 -14.415 -4.589 1.00 93.94 86 ALA A C 1
ATOM 674 O O . ALA A 1 86 ? 4.203 -14.723 -5.175 1.00 93.94 86 ALA A O 1
ATOM 675 N N . LEU A 1 87 ? 2.049 -14.078 -5.246 1.00 95.38 87 LEU A N 1
ATOM 676 C CA . LEU A 1 87 ? 1.969 -14.050 -6.706 1.00 95.38 87 LEU A CA 1
ATOM 677 C C . LEU A 1 87 ? 2.940 -13.030 -7.317 1.00 95.38 87 LEU A C 1
ATOM 679 O O . LEU A 1 87 ? 3.714 -13.387 -8.202 1.00 95.38 87 LEU A O 1
ATOM 683 N N . CYS A 1 88 ? 2.912 -11.771 -6.868 1.00 94.69 88 CYS A N 1
ATOM 684 C CA . CYS A 1 88 ? 3.794 -10.745 -7.432 1.00 94.69 88 CYS A CA 1
ATOM 685 C C . CYS A 1 88 ? 5.263 -10.995 -7.083 1.00 94.69 88 CYS A C 1
ATOM 687 O O . CYS A 1 88 ? 6.131 -10.696 -7.899 1.00 94.69 88 CYS A O 1
ATOM 689 N N . LEU A 1 89 ? 5.544 -11.547 -5.899 1.00 93.38 89 LEU A N 1
ATOM 690 C CA . LEU A 1 89 ? 6.897 -11.925 -5.503 1.00 93.38 89 LEU A CA 1
ATOM 691 C C . LEU A 1 89 ? 7.440 -13.046 -6.401 1.00 93.38 89 LEU A C 1
ATOM 693 O O . LEU A 1 89 ? 8.522 -12.905 -6.965 1.00 93.38 89 LEU A O 1
ATOM 697 N N . ALA A 1 90 ? 6.663 -14.116 -6.602 1.00 94.31 90 ALA A N 1
ATOM 698 C CA . ALA A 1 90 ? 7.026 -15.212 -7.499 1.00 94.31 90 ALA A CA 1
ATOM 699 C C . ALA A 1 90 ? 7.226 -14.726 -8.941 1.00 94.31 90 ALA A C 1
ATOM 701 O O . ALA A 1 90 ? 8.244 -15.035 -9.556 1.00 94.31 90 ALA A O 1
ATOM 702 N N . ALA A 1 91 ? 6.297 -13.916 -9.461 1.00 95.00 91 ALA A N 1
ATOM 703 C CA . ALA A 1 91 ? 6.429 -13.311 -10.785 1.00 95.00 91 ALA A CA 1
ATOM 704 C C . ALA A 1 91 ? 7.700 -12.456 -10.890 1.00 95.00 91 ALA A C 1
ATOM 706 O O . ALA A 1 91 ? 8.399 -12.508 -11.899 1.00 95.00 91 ALA A O 1
ATOM 707 N N . GLY A 1 92 ? 8.025 -11.713 -9.832 1.00 93.62 92 GLY A N 1
ATOM 708 C CA . GLY A 1 92 ? 9.251 -10.940 -9.733 1.00 93.62 92 GLY A CA 1
ATOM 709 C C . GLY A 1 92 ? 10.512 -11.797 -9.862 1.00 93.62 92 GLY A C 1
ATOM 710 O O . GLY A 1 92 ? 11.364 -11.476 -10.686 1.00 93.62 92 GLY A O 1
ATOM 711 N N . TYR A 1 93 ? 10.632 -12.877 -9.084 1.00 94.25 93 TYR A N 1
ATOM 712 C CA . TYR A 1 93 ? 11.789 -13.782 -9.158 1.00 94.25 93 TYR A CA 1
ATOM 713 C C . TYR A 1 93 ? 11.932 -14.437 -10.533 1.00 94.25 93 TYR A C 1
ATOM 715 O O . TYR A 1 93 ? 13.039 -14.509 -11.064 1.00 94.25 93 TYR A O 1
ATOM 723 N N . ILE A 1 94 ? 10.812 -14.854 -11.135 1.00 94.19 94 ILE A N 1
ATOM 724 C CA . ILE A 1 94 ? 10.791 -15.431 -12.486 1.00 94.19 94 ILE A CA 1
ATOM 725 C C . ILE A 1 94 ? 11.303 -14.412 -13.508 1.00 94.19 94 ILE A C 1
ATOM 727 O O . ILE A 1 94 ? 12.182 -14.731 -14.302 1.00 94.19 94 ILE A O 1
ATOM 731 N N . ILE A 1 95 ? 10.797 -13.176 -13.468 1.00 93.44 95 ILE A N 1
ATOM 732 C CA . ILE A 1 95 ? 11.212 -12.107 -14.388 1.00 93.44 95 ILE A CA 1
ATOM 733 C C . ILE A 1 95 ? 12.686 -11.746 -14.189 1.00 93.44 95 ILE A C 1
ATOM 735 O O . ILE A 1 95 ? 13.407 -11.556 -15.164 1.00 93.44 95 ILE A O 1
ATOM 739 N N . ALA A 1 96 ? 13.147 -11.679 -12.940 1.00 91.44 96 ALA A N 1
ATOM 740 C CA . ALA A 1 96 ? 14.545 -11.410 -12.626 1.00 91.44 96 ALA A CA 1
ATOM 741 C C . ALA A 1 96 ? 15.479 -12.578 -12.987 1.00 91.44 96 ALA A C 1
ATOM 743 O O . ALA A 1 96 ? 16.687 -12.376 -13.044 1.00 91.44 96 ALA A O 1
ATOM 744 N N . SER A 1 97 ? 14.943 -13.779 -13.242 1.00 92.38 97 SER A N 1
ATOM 745 C CA . SER A 1 97 ? 15.718 -15.006 -13.479 1.00 92.38 97 SER A CA 1
ATOM 746 C C . SER A 1 97 ? 16.702 -15.328 -12.341 1.00 92.38 97 SER A C 1
ATOM 748 O O . SER A 1 97 ? 17.801 -15.826 -12.573 1.00 92.38 97 SER A O 1
ATOM 750 N N . VAL A 1 98 ? 16.301 -15.043 -11.096 1.00 92.75 98 VAL A N 1
ATOM 751 C CA . VAL A 1 98 ? 17.087 -15.279 -9.871 1.00 92.75 98 VAL A CA 1
ATOM 752 C C . VAL A 1 98 ? 16.372 -16.329 -9.012 1.00 92.75 98 VAL A C 1
ATOM 754 O O . VAL A 1 98 ? 15.140 -16.292 -8.927 1.00 92.75 98 VAL A O 1
ATOM 757 N N . PRO A 1 99 ? 17.094 -17.269 -8.365 1.00 91.81 99 PRO A N 1
ATOM 758 C CA . PRO A 1 99 ? 16.471 -18.238 -7.470 1.00 91.81 99 PRO A CA 1
ATOM 759 C C . PRO A 1 99 ? 15.715 -17.543 -6.322 1.00 91.81 99 PRO A C 1
ATOM 761 O O . PRO A 1 99 ? 16.217 -16.567 -5.758 1.00 91.81 99 PRO A O 1
ATOM 764 N N . PRO A 1 100 ? 14.518 -18.036 -5.953 1.00 91.56 100 PRO A N 1
ATOM 765 C CA . PRO A 1 100 ? 13.713 -17.412 -4.915 1.00 91.56 100 PRO A CA 1
ATOM 766 C C . PRO A 1 100 ? 14.356 -17.561 -3.537 1.00 91.56 100 PRO A C 1
ATOM 768 O O . PRO A 1 100 ? 14.791 -18.647 -3.144 1.00 91.56 100 PRO A O 1
ATOM 771 N N . VAL A 1 101 ? 14.329 -16.479 -2.761 1.00 89.94 101 VAL A N 1
ATOM 772 C CA . VAL A 1 101 ? 14.639 -16.523 -1.333 1.00 89.94 101 VAL A CA 1
ATOM 773 C C . VAL A 1 101 ? 13.365 -16.942 -0.601 1.00 89.94 101 VAL A C 1
ATOM 775 O O . VAL A 1 101 ? 12.452 -16.149 -0.387 1.00 89.94 101 VAL A O 1
ATOM 778 N N . TRP A 1 102 ? 13.268 -18.223 -0.244 1.00 87.62 102 TRP A N 1
ATOM 779 C CA . TRP A 1 102 ? 12.036 -18.804 0.310 1.00 87.62 102 TRP A CA 1
ATOM 780 C C . TRP A 1 102 ? 11.562 -18.160 1.620 1.00 87.62 102 TRP A C 1
ATOM 782 O O . TRP A 1 102 ? 10.362 -18.163 1.891 1.00 87.62 102 TRP A O 1
ATOM 792 N N . SER A 1 103 ? 12.463 -17.567 2.411 1.00 86.75 103 SER A N 1
ATOM 793 C CA . SER A 1 103 ? 12.084 -16.821 3.616 1.00 86.75 103 SER A CA 1
ATOM 794 C C . SER A 1 103 ? 11.242 -15.581 3.301 1.00 86.75 103 SER A C 1
ATOM 796 O O . SER A 1 103 ? 10.405 -15.218 4.125 1.00 86.75 103 SER A O 1
ATOM 798 N N . GLU A 1 104 ? 11.365 -14.987 2.105 1.00 86.75 104 GLU A N 1
ATOM 799 C CA . GLU A 1 104 ? 10.543 -13.837 1.716 1.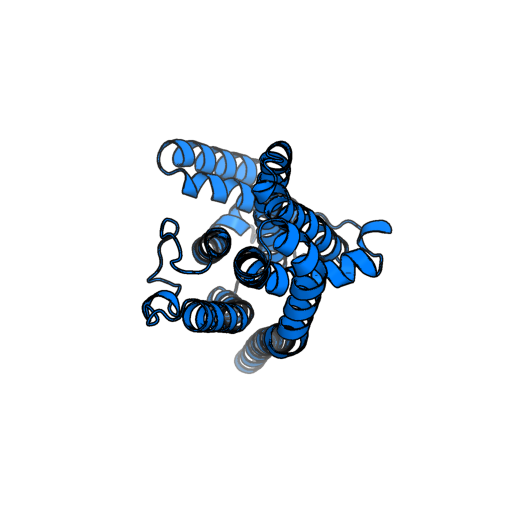00 86.75 104 GLU A CA 1
ATOM 800 C C . GLU A 1 104 ? 9.056 -14.216 1.559 1.00 86.75 104 GLU A C 1
ATOM 802 O O . GLU A 1 104 ? 8.157 -13.439 1.870 1.00 86.75 104 GLU A O 1
ATOM 807 N N . PHE A 1 105 ? 8.752 -15.458 1.171 1.00 88.00 105 PHE A N 1
ATOM 808 C CA . PHE A 1 105 ? 7.364 -15.936 1.087 1.00 88.00 105 PHE A CA 1
ATOM 809 C C . PHE A 1 105 ? 6.702 -16.091 2.465 1.00 88.00 105 PHE A C 1
ATOM 811 O O . PHE A 1 105 ? 5.470 -16.079 2.576 1.00 88.00 105 PHE A O 1
ATOM 818 N N . LEU A 1 106 ? 7.514 -16.197 3.517 1.00 84.94 106 LEU A N 1
ATOM 819 C CA . LEU A 1 106 ? 7.118 -16.259 4.920 1.00 84.94 106 LEU A CA 1
ATOM 820 C C . LEU A 1 106 ? 7.325 -14.889 5.590 1.00 84.94 106 LEU A C 1
ATOM 822 O O . LEU A 1 106 ? 7.938 -14.779 6.649 1.00 84.94 106 LEU A O 1
ATOM 826 N N . TRP A 1 107 ? 6.762 -13.845 4.975 1.00 71.44 107 TRP A N 1
ATOM 827 C CA . TRP A 1 107 ? 6.866 -12.418 5.328 1.00 71.44 107 TRP A CA 1
ATOM 828 C C . TRP A 1 107 ? 6.603 -12.002 6.791 1.00 71.44 107 TRP A C 1
ATOM 830 O O . TRP A 1 107 ? 6.802 -10.847 7.147 1.00 71.44 107 TRP A O 1
ATOM 840 N N . TYR A 1 108 ? 6.148 -12.920 7.647 1.00 74.88 108 TYR A N 1
ATOM 841 C CA . TYR A 1 108 ? 5.980 -12.744 9.084 1.00 74.88 108 TYR A CA 1
ATOM 842 C C . TYR A 1 108 ? 6.159 -14.100 9.783 1.00 74.88 108 TYR A C 1
ATOM 844 O O . TYR A 1 108 ? 5.568 -15.084 9.327 1.00 74.88 108 TYR A O 1
ATOM 852 N N . PRO A 1 109 ? 6.898 -14.179 10.903 1.00 74.75 109 PRO A N 1
ATOM 853 C CA . PRO A 1 109 ? 7.676 -13.113 11.543 1.00 74.75 109 PRO A CA 1
ATOM 854 C C . PRO A 1 109 ? 9.109 -12.987 10.988 1.00 74.75 109 PRO A C 1
ATOM 856 O O . PRO A 1 109 ? 9.938 -12.342 11.621 1.00 74.75 109 PRO A O 1
ATOM 859 N N . LEU A 1 110 ? 9.428 -13.639 9.861 1.00 78.69 110 LEU A N 1
ATOM 860 C CA . LEU A 1 110 ? 10.815 -13.773 9.397 1.00 78.69 110 LEU A CA 1
ATOM 861 C C . LEU A 1 110 ? 11.385 -12.495 8.779 1.00 78.69 110 LEU A C 1
ATOM 863 O O . LEU A 1 110 ? 12.561 -12.222 8.981 1.00 78.69 110 LEU A O 1
ATOM 867 N N . ILE A 1 111 ? 10.570 -11.733 8.043 1.00 80.94 111 ILE A N 1
ATOM 868 C CA . ILE A 1 111 ? 10.996 -10.456 7.463 1.00 80.94 111 ILE A CA 1
ATOM 869 C C . ILE A 1 111 ? 10.740 -9.350 8.481 1.00 80.94 111 ILE A C 1
ATOM 871 O O . ILE A 1 111 ? 9.601 -9.124 8.900 1.00 80.94 111 ILE A O 1
ATOM 875 N N . GLY A 1 112 ? 11.800 -8.660 8.880 1.00 78.44 112 GLY A N 1
ATOM 876 C CA . GLY A 1 112 ? 11.747 -7.504 9.755 1.00 78.44 112 GLY A CA 1
ATOM 877 C C . GLY A 1 112 ? 11.196 -6.254 9.056 1.00 78.44 112 GLY A C 1
ATOM 878 O O . GLY A 1 112 ? 11.177 -6.157 7.831 1.00 78.44 112 GLY A O 1
ATOM 879 N N . PRO A 1 113 ? 10.782 -5.232 9.822 1.00 75.75 113 PRO A N 1
ATOM 880 C CA . PRO A 1 113 ? 10.302 -3.962 9.267 1.00 75.75 113 PRO A CA 1
ATOM 881 C C . PRO A 1 113 ? 11.384 -3.157 8.517 1.00 75.75 113 PRO A C 1
ATOM 883 O O . PRO A 1 113 ? 11.050 -2.167 7.871 1.00 75.75 113 PRO A O 1
ATOM 886 N N . ASN A 1 114 ? 12.654 -3.564 8.626 1.00 75.00 114 ASN A N 1
ATOM 887 C CA . ASN A 1 114 ? 13.824 -2.903 8.038 1.00 75.00 114 ASN A CA 1
ATOM 888 C C . ASN A 1 114 ? 14.407 -3.640 6.841 1.00 75.00 114 ASN A C 1
ATOM 890 O O . ASN A 1 114 ? 15.348 -3.141 6.230 1.00 75.00 114 ASN A O 1
ATOM 894 N N . ASP A 1 115 ? 13.890 -4.826 6.542 1.00 79.69 115 ASP A N 1
ATOM 895 C CA . ASP A 1 115 ? 14.469 -5.653 5.503 1.00 79.69 115 ASP A CA 1
ATOM 896 C C . ASP A 1 115 ? 14.070 -5.093 4.139 1.00 79.69 115 ASP A C 1
ATOM 898 O O . ASP A 1 115 ? 12.891 -4.856 3.848 1.00 79.69 115 ASP A O 1
ATOM 902 N N . GLU A 1 116 ? 15.071 -4.874 3.292 1.00 78.44 116 GLU A N 1
ATOM 903 C CA . GLU A 1 116 ? 14.851 -4.439 1.924 1.00 78.44 116 GLU A CA 1
ATOM 904 C C . GLU A 1 116 ? 14.473 -5.649 1.059 1.00 78.44 116 GLU A C 1
ATOM 906 O O . GLU A 1 116 ? 15.242 -6.607 0.965 1.00 78.44 116 GLU A O 1
ATOM 911 N N . PRO A 1 117 ? 13.293 -5.644 0.417 1.00 81.62 117 PRO A N 1
ATOM 912 C CA . PRO A 1 117 ? 12.868 -6.763 -0.411 1.00 81.62 117 PRO A CA 1
ATOM 913 C C . PRO A 1 117 ? 13.731 -6.856 -1.675 1.00 81.62 117 PRO A C 1
ATOM 915 O O . PRO A 1 117 ? 13.904 -5.866 -2.391 1.00 81.62 117 PRO A O 1
ATOM 918 N N . SER A 1 118 ? 14.188 -8.066 -2.010 1.00 80.69 118 SER A N 1
ATOM 919 C CA . SER A 1 118 ? 15.174 -8.283 -3.079 1.00 80.69 118 SER A CA 1
ATOM 920 C C . SER A 1 118 ? 14.688 -7.843 -4.468 1.00 80.69 118 SER A C 1
ATOM 922 O O . SER A 1 118 ? 15.451 -7.320 -5.278 1.00 80.69 118 SER A O 1
ATOM 924 N N . ILE A 1 119 ? 13.405 -8.066 -4.775 1.00 84.69 119 ILE A N 1
ATOM 925 C CA . ILE A 1 119 ? 12.877 -7.906 -6.141 1.00 84.69 119 ILE A CA 1
ATOM 926 C C . ILE A 1 119 ? 11.946 -6.699 -6.297 1.00 84.69 119 ILE A C 1
ATOM 928 O O . ILE A 1 119 ? 11.947 -6.020 -7.336 1.00 84.69 119 ILE A O 1
ATOM 932 N N . ASN A 1 120 ? 11.145 -6.408 -5.274 1.00 82.62 120 ASN A N 1
ATOM 933 C CA . ASN A 1 120 ? 10.053 -5.444 -5.355 1.00 82.62 120 ASN A CA 1
ATOM 934 C C . ASN A 1 120 ? 10.177 -4.385 -4.251 1.00 82.62 120 ASN A C 1
ATOM 936 O O . ASN A 1 120 ? 9.495 -4.501 -3.233 1.00 82.62 120 ASN A O 1
ATOM 940 N N . PRO A 1 121 ? 11.022 -3.350 -4.448 1.00 82.31 121 PRO A N 1
ATOM 941 C CA . PRO A 1 121 ? 11.319 -2.355 -3.424 1.00 82.31 121 PRO A CA 1
ATOM 942 C C . PRO A 1 121 ? 10.073 -1.767 -2.762 1.00 82.31 121 PRO A C 1
ATOM 944 O O . PRO A 1 121 ? 10.033 -1.788 -1.537 1.00 82.31 121 PRO A O 1
ATOM 947 N N . PRO A 1 122 ? 9.011 -1.345 -3.490 1.00 85.12 122 PRO A N 1
ATOM 948 C CA . PRO A 1 122 ? 7.826 -0.762 -2.863 1.00 85.12 122 PRO A CA 1
ATOM 949 C C . PRO A 1 122 ? 7.170 -1.604 -1.77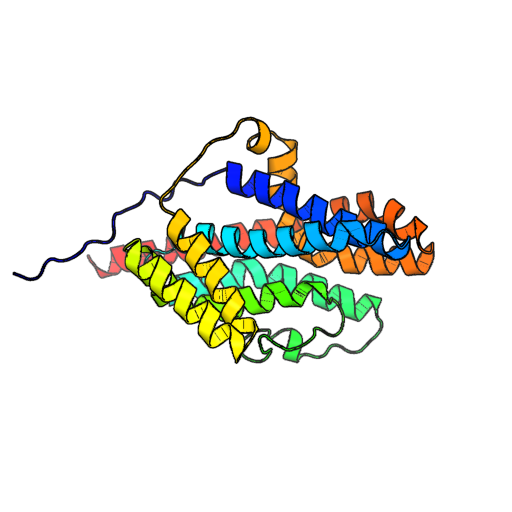1 1.00 85.12 122 PRO A C 1
ATOM 951 O O . PRO A 1 122 ? 6.488 -1.014 -0.941 1.00 85.12 122 PRO A O 1
ATOM 954 N N . VAL A 1 123 ? 7.373 -2.928 -1.732 1.00 86.69 123 VAL A N 1
ATOM 955 C CA . VAL A 1 123 ? 6.793 -3.855 -0.741 1.00 86.69 123 VAL A CA 1
ATOM 956 C C . VAL A 1 123 ? 7.130 -3.490 0.706 1.00 86.69 123 VAL A C 1
ATOM 958 O O . VAL A 1 123 ? 6.345 -3.837 1.585 1.00 86.69 123 VAL A O 1
ATOM 961 N N . TRP A 1 124 ? 8.211 -2.750 0.973 1.00 84.94 124 TRP A N 1
ATOM 962 C CA . TRP A 1 124 ? 8.615 -2.358 2.334 1.00 84.94 124 TRP A CA 1
ATOM 963 C C . TRP A 1 124 ? 7.450 -1.799 3.179 1.00 84.94 124 TRP A C 1
ATOM 965 O O . TRP A 1 124 ? 7.313 -2.119 4.360 1.00 84.94 124 TRP A O 1
ATOM 975 N N . SER A 1 125 ? 6.543 -1.024 2.566 1.00 85.75 125 SER A N 1
ATOM 976 C CA . SER A 1 125 ? 5.414 -0.414 3.284 1.00 85.75 125 SER A CA 1
ATOM 977 C C . SER A 1 125 ? 4.362 -1.446 3.727 1.00 85.75 125 SER A C 1
ATOM 979 O O . SER A 1 125 ? 3.714 -1.285 4.760 1.00 85.75 125 SER A O 1
ATOM 981 N N . LEU A 1 126 ? 4.251 -2.570 3.010 1.00 87.44 126 LEU A N 1
ATOM 982 C CA . LEU A 1 126 ? 3.391 -3.692 3.385 1.00 87.44 126 LEU A CA 1
ATOM 983 C C . LEU A 1 126 ? 3.917 -4.426 4.623 1.00 87.44 126 LEU A C 1
ATOM 985 O O . LEU A 1 126 ? 3.119 -4.817 5.472 1.00 87.44 126 LEU A O 1
AT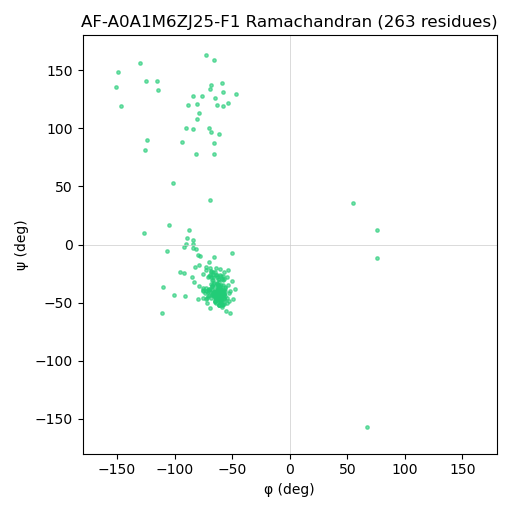OM 989 N N . PHE A 1 127 ? 5.238 -4.586 4.753 1.00 88.12 127 PHE A N 1
ATOM 990 C CA . PHE A 1 127 ? 5.844 -5.219 5.930 1.00 88.12 127 PHE A CA 1
ATOM 991 C C . PHE A 1 127 ? 5.549 -4.423 7.197 1.00 88.12 127 PHE A C 1
ATOM 993 O O . PHE A 1 127 ? 5.165 -4.998 8.213 1.00 88.12 127 PHE A O 1
ATOM 1000 N N . LEU A 1 128 ? 5.618 -3.095 7.119 1.00 87.19 128 LEU A N 1
ATOM 1001 C CA . LEU A 1 128 ? 5.243 -2.224 8.230 1.00 87.19 128 LEU A CA 1
ATOM 1002 C C . LEU A 1 128 ? 3.767 -2.361 8.612 1.00 87.19 128 LEU A C 1
ATOM 1004 O O . LEU A 1 128 ? 3.452 -2.397 9.799 1.00 87.19 128 LEU A O 1
ATOM 1008 N N . GLU A 1 129 ? 2.861 -2.486 7.634 1.00 88.94 129 GLU A N 1
ATOM 1009 C CA . GLU A 1 129 ? 1.452 -2.768 7.930 1.00 88.94 129 GLU A CA 1
ATOM 1010 C C . GLU A 1 129 ? 1.299 -4.101 8.670 1.00 88.94 129 GLU A C 1
ATOM 1012 O O . GLU A 1 129 ? 0.594 -4.153 9.676 1.00 88.94 129 GLU A O 1
ATOM 1017 N N . VAL A 1 130 ? 1.978 -5.161 8.219 1.00 89.00 130 VAL A N 1
ATOM 1018 C CA . VAL A 1 130 ? 1.939 -6.485 8.863 1.00 89.00 130 VAL A CA 1
ATOM 1019 C C . VAL A 1 130 ? 2.482 -6.424 10.291 1.00 89.00 130 VAL A C 1
ATOM 1021 O O . VAL A 1 130 ? 1.833 -6.937 11.203 1.00 89.00 130 VAL A O 1
ATOM 1024 N N . TRP A 1 131 ? 3.598 -5.730 10.517 1.00 88.25 131 TRP A N 1
ATOM 1025 C CA . TRP A 1 131 ? 4.167 -5.527 11.852 1.00 88.25 131 TRP A CA 1
ATOM 1026 C C . TRP A 1 131 ? 3.314 -4.631 12.754 1.00 88.25 131 TRP A C 1
ATOM 1028 O O . TRP A 1 131 ? 3.376 -4.784 13.971 1.00 88.25 131 TRP A O 1
ATOM 1038 N N . ALA A 1 132 ? 2.468 -3.759 12.201 1.00 89.25 132 ALA A N 1
ATOM 1039 C CA . ALA A 1 132 ? 1.498 -2.988 12.977 1.00 89.25 132 ALA A CA 1
ATOM 1040 C C . ALA A 1 132 ? 0.293 -3.833 13.444 1.00 89.25 132 ALA A C 1
ATOM 1042 O O . ALA A 1 132 ? -0.326 -3.509 14.461 1.00 89.25 132 ALA A O 1
ATOM 1043 N N . MET A 1 133 ? -0.048 -4.932 12.753 1.00 89.56 133 MET A N 1
ATOM 1044 C CA . MET A 1 133 ? -1.235 -5.745 13.069 1.00 89.56 133 MET A CA 1
ATOM 1045 C C . MET A 1 133 ? -1.224 -6.361 14.483 1.00 89.56 133 MET A C 1
ATOM 1047 O O . MET A 1 133 ? -2.272 -6.328 15.134 1.00 89.56 133 MET A O 1
ATOM 1051 N N . PRO A 1 134 ? -0.101 -6.891 15.010 1.00 90.06 134 PRO A N 1
ATOM 1052 C CA . PRO A 1 134 ? -0.016 -7.330 16.402 1.00 90.06 134 PRO A CA 1
ATOM 1053 C C . PRO A 1 134 ? -0.318 -6.231 17.428 1.00 90.06 134 PRO A C 1
ATOM 1055 O O . PRO A 1 134 ? -0.886 -6.514 18.480 1.00 90.06 134 PRO A O 1
ATOM 1058 N N . PHE A 1 135 ? -0.009 -4.971 17.107 1.00 90.88 135 PHE A N 1
ATOM 1059 C CA . PHE A 1 135 ? -0.248 -3.820 17.982 1.00 90.88 135 PHE A CA 1
ATOM 1060 C C . PHE A 1 135 ? -1.673 -3.265 17.883 1.00 90.88 135 PHE A C 1
ATOM 1062 O O . PHE A 1 135 ? -1.993 -2.277 18.541 1.00 90.88 135 PHE A O 1
ATOM 1069 N N . MET A 1 136 ? -2.561 -3.901 17.114 1.00 90.75 136 MET A N 1
ATOM 1070 C CA . MET A 1 136 ? -3.942 -3.446 16.943 1.00 90.75 136 MET A CA 1
ATOM 1071 C C . MET A 1 136 ? -4.710 -3.213 18.250 1.00 90.75 136 MET A C 1
ATOM 1073 O O . MET A 1 136 ? -5.367 -2.179 18.333 1.00 90.75 136 MET A O 1
ATOM 1077 N N . PRO A 1 137 ? -4.618 -4.060 19.296 1.00 92.06 137 PRO A N 1
ATOM 1078 C CA . PRO A 1 137 ? -5.257 -3.756 20.577 1.00 92.06 137 PRO A CA 1
ATOM 1079 C C . PRO A 1 137 ? -4.821 -2.405 21.161 1.00 92.06 137 PRO A C 1
ATOM 1081 O O . PRO A 1 137 ? -5.659 -1.653 21.652 1.00 92.06 137 PRO A O 1
ATOM 1084 N N . LEU A 1 138 ? -3.531 -2.066 21.053 1.00 92.38 138 LEU A N 1
ATOM 1085 C CA . LEU A 1 138 ? -2.989 -0.784 21.509 1.00 92.38 138 LEU A CA 1
ATOM 1086 C C . LEU A 1 138 ? -3.401 0.368 20.589 1.00 92.38 138 LEU A C 1
ATOM 1088 O O . LEU A 1 138 ? -3.765 1.433 21.078 1.00 92.38 138 LEU A O 1
ATOM 1092 N N . ILE A 1 139 ? -3.400 0.153 19.270 1.00 92.94 139 ILE A N 1
ATOM 1093 C CA . ILE A 1 139 ? -3.836 1.152 18.283 1.00 92.94 139 ILE A CA 1
ATOM 1094 C C . ILE A 1 139 ? -5.313 1.511 18.506 1.00 92.94 139 ILE A C 1
ATOM 1096 O O . ILE A 1 139 ? -5.657 2.689 18.564 1.00 92.94 139 ILE A O 1
ATOM 1100 N N . VAL A 1 140 ? -6.190 0.526 18.707 1.00 92.81 140 VAL A N 1
ATOM 1101 C CA . VAL A 1 140 ? -7.611 0.773 19.000 1.00 92.81 140 VAL A CA 1
ATOM 1102 C C . VAL A 1 140 ? -7.796 1.382 20.390 1.00 92.81 140 VAL A C 1
ATOM 1104 O O . VAL A 1 140 ? -8.604 2.289 20.576 1.00 92.81 140 VAL A O 1
ATOM 1107 N N . TRP A 1 141 ? -7.020 0.944 21.382 1.00 93.19 141 TRP A N 1
ATOM 1108 C CA . TRP A 1 141 ? -7.039 1.570 22.702 1.00 93.19 141 TRP A CA 1
ATOM 1109 C C . TRP A 1 141 ? -6.642 3.053 22.638 1.00 93.19 141 TRP A C 1
ATOM 1111 O O . TRP A 1 141 ? -7.289 3.883 23.283 1.00 93.19 141 TRP A O 1
ATOM 1121 N N . SER A 1 142 ? -5.662 3.408 21.800 1.00 92.69 142 SER A N 1
ATOM 1122 C CA . SER A 1 142 ? -5.233 4.795 21.601 1.00 92.69 142 SER A CA 1
ATOM 1123 C C . SER A 1 142 ? -6.345 5.688 21.040 1.00 92.69 142 SER A C 1
ATOM 1125 O O . SER A 1 142 ? -6.408 6.861 21.389 1.00 92.69 142 SER A O 1
ATOM 1127 N N . SER A 1 143 ? -7.286 5.140 20.258 1.00 91.75 143 SER A N 1
ATOM 1128 C CA . SER A 1 143 ? -8.421 5.900 19.719 1.00 91.75 143 SER A CA 1
ATOM 1129 C C . SER A 1 143 ? -9.609 6.031 20.677 1.00 91.75 143 SER A C 1
ATOM 1131 O O . SER A 1 143 ? -10.605 6.649 20.315 1.00 91.75 143 SER A O 1
ATOM 1133 N N . SER A 1 144 ? -9.530 5.469 21.889 1.00 89.75 144 SER A N 1
ATOM 1134 C CA . SER A 1 144 ? -10.638 5.509 22.862 1.00 89.75 144 SER A CA 1
ATOM 1135 C C . SER A 1 144 ? -10.911 6.916 23.404 1.00 89.75 144 SER A C 1
ATOM 1137 O O . SER A 1 144 ? -12.029 7.207 23.813 1.00 89.75 144 SER A O 1
ATOM 1139 N N . ASP A 1 145 ? -9.887 7.770 23.450 1.00 90.75 145 ASP A N 1
ATOM 1140 C CA . ASP A 1 145 ? -9.984 9.156 23.908 1.00 90.75 145 ASP A CA 1
ATOM 1141 C C . ASP A 1 145 ? -8.966 10.034 23.162 1.00 90.75 145 ASP A C 1
ATOM 1143 O O . ASP A 1 145 ? -7.879 9.573 22.806 1.00 90.75 145 ASP A O 1
ATOM 1147 N N . LYS A 1 146 ? -9.298 11.312 22.938 1.00 90.69 146 LYS A N 1
ATOM 1148 C CA . LYS A 1 146 ? -8.442 12.242 22.182 1.00 90.69 146 LYS A CA 1
ATOM 1149 C C . LYS A 1 146 ? -7.083 12.463 22.847 1.00 90.69 146 LYS A C 1
ATOM 1151 O O . LYS A 1 146 ? -6.077 12.528 22.147 1.00 90.69 146 LYS A O 1
ATOM 1156 N N . ILE A 1 147 ? -7.043 12.561 24.177 1.00 92.56 147 ILE A N 1
ATOM 1157 C CA . ILE A 1 147 ? -5.800 12.750 24.932 1.00 92.56 147 ILE A CA 1
ATOM 1158 C C . ILE A 1 147 ? -4.923 11.513 24.766 1.00 92.56 147 ILE A C 1
ATOM 1160 O O . ILE A 1 147 ? -3.739 11.655 24.482 1.00 92.56 147 ILE A O 1
ATOM 1164 N N . ARG A 1 148 ? -5.504 10.308 24.856 1.00 92.62 148 ARG A N 1
ATOM 1165 C CA . ARG A 1 148 ? -4.775 9.047 24.624 1.00 92.62 148 ARG A CA 1
ATOM 1166 C C . ARG A 1 148 ? -4.199 8.969 23.215 1.00 92.62 148 ARG A C 1
ATOM 1168 O O . ARG A 1 148 ? -3.047 8.587 23.053 1.00 92.62 148 ARG A O 1
ATOM 1175 N N . GLY A 1 149 ? -4.970 9.365 22.205 1.00 91.94 149 GLY A N 1
ATOM 1176 C CA . GLY A 1 149 ? -4.491 9.397 20.824 1.00 91.94 149 GLY A CA 1
ATOM 1177 C C . GLY A 1 149 ? -3.288 10.328 20.666 1.00 91.94 149 GLY A C 1
ATOM 1178 O O . GLY A 1 149 ? -2.266 9.932 20.111 1.00 91.94 149 GLY A O 1
ATOM 1179 N N . ILE A 1 150 ? -3.371 11.542 21.222 1.00 92.88 150 ILE A N 1
ATOM 1180 C CA . ILE A 1 150 ? -2.277 12.523 21.177 1.00 92.88 150 ILE A CA 1
ATOM 1181 C C . ILE A 1 150 ? -1.047 12.012 21.935 1.00 92.88 150 ILE A C 1
ATOM 1183 O O . ILE A 1 150 ? 0.059 12.081 21.401 1.00 92.88 150 ILE A O 1
ATOM 1187 N N . THR A 1 151 ? -1.211 11.472 23.146 1.00 93.81 151 THR A N 1
ATOM 1188 C CA . THR A 1 151 ? -0.079 10.979 23.945 1.00 93.81 151 THR A CA 1
ATOM 1189 C C . THR A 1 151 ? 0.587 9.768 23.301 1.00 93.81 151 THR A C 1
ATOM 1191 O O . THR A 1 151 ? 1.812 9.729 23.230 1.00 93.81 151 THR A O 1
ATOM 1194 N N . CYS A 1 152 ? -0.179 8.815 22.763 1.00 93.94 152 CYS A N 1
ATOM 1195 C CA . CYS A 1 152 ? 0.367 7.672 22.031 1.00 93.94 152 CYS A CA 1
ATOM 1196 C C . CYS A 1 152 ? 1.080 8.097 20.741 1.00 93.94 152 CYS A C 1
ATOM 1198 O O . CYS A 1 152 ? 2.158 7.581 20.453 1.00 93.94 152 CYS A O 1
ATOM 1200 N N . ALA A 1 153 ? 0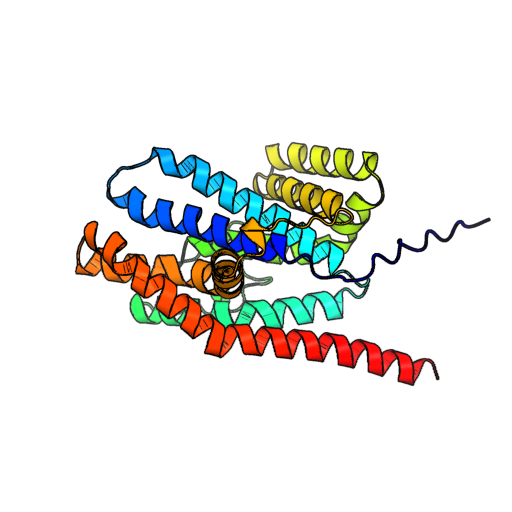.521 9.043 19.978 1.00 93.25 153 ALA A N 1
ATOM 1201 C CA . ALA A 1 153 ? 1.163 9.555 18.769 1.00 93.25 153 ALA A CA 1
ATOM 1202 C C . ALA A 1 153 ? 2.468 10.301 19.091 1.00 93.25 153 ALA A C 1
ATOM 1204 O O . ALA A 1 153 ? 3.479 10.077 18.426 1.00 93.25 153 ALA A O 1
ATOM 1205 N N . ALA A 1 154 ? 2.471 11.134 20.136 1.00 93.50 154 ALA A N 1
ATOM 1206 C CA . ALA A 1 154 ? 3.666 11.831 20.605 1.00 93.50 154 ALA A CA 1
ATOM 1207 C C . ALA A 1 154 ? 4.731 10.849 21.112 1.00 93.50 154 ALA A C 1
ATOM 1209 O O . ALA A 1 154 ? 5.892 10.960 20.731 1.00 93.50 154 ALA A O 1
ATOM 1210 N N . ALA A 1 155 ? 4.343 9.845 21.904 1.00 93.31 155 ALA A N 1
ATOM 1211 C CA . ALA A 1 155 ? 5.253 8.802 22.371 1.00 93.31 155 ALA A CA 1
ATOM 1212 C C . ALA A 1 155 ? 5.857 8.009 21.201 1.00 93.31 155 ALA A C 1
ATOM 1214 O O . ALA A 1 155 ? 7.067 7.806 21.167 1.00 93.31 155 ALA A O 1
ATOM 1215 N N . ALA A 1 156 ? 5.046 7.622 20.210 1.00 91.94 156 ALA A N 1
ATOM 1216 C CA . ALA A 1 156 ? 5.530 6.955 19.002 1.00 91.94 156 ALA A CA 1
ATOM 1217 C C . ALA A 1 156 ? 6.516 7.833 18.214 1.00 91.94 156 ALA A C 1
ATOM 1219 O O . ALA A 1 156 ? 7.516 7.326 17.714 1.00 91.94 156 ALA A O 1
ATOM 1220 N N . MET A 1 157 ? 6.277 9.147 18.145 1.00 91.94 157 MET A N 1
ATOM 1221 C CA . MET A 1 157 ? 7.194 10.089 17.499 1.00 91.94 157 MET A CA 1
ATOM 1222 C C . MET A 1 157 ? 8.517 10.223 18.263 1.00 91.94 157 MET A C 1
ATOM 1224 O O . MET A 1 157 ? 9.578 10.193 17.650 1.00 91.94 157 MET A O 1
ATOM 1228 N N . LEU A 1 158 ? 8.466 10.316 19.597 1.00 92.88 158 LEU A N 1
ATOM 1229 C CA . LEU A 1 158 ? 9.655 10.409 20.449 1.00 92.88 158 LEU A CA 1
ATOM 1230 C C . LEU A 1 158 ? 10.506 9.138 20.380 1.00 92.88 158 LEU A C 1
ATOM 1232 O O . LEU A 1 158 ? 11.715 9.224 20.191 1.00 92.88 158 LEU A O 1
ATOM 1236 N N . VAL A 1 159 ? 9.884 7.959 20.465 1.00 91.12 159 VAL A N 1
ATOM 1237 C CA . VAL A 1 159 ? 10.582 6.681 20.240 1.00 91.12 159 VAL A CA 1
ATOM 1238 C C . VAL A 1 159 ? 11.091 6.601 18.799 1.00 91.12 159 VAL A C 1
ATOM 1240 O O . VAL A 1 159 ? 12.184 6.095 18.562 1.00 91.12 159 VAL A O 1
ATOM 1243 N N . GLY A 1 160 ? 10.345 7.177 17.855 1.00 88.88 160 GLY A N 1
ATOM 1244 C CA . GLY A 1 160 ? 10.727 7.369 16.459 1.00 88.88 160 GLY A CA 1
ATOM 1245 C C . GLY A 1 160 ? 12.055 8.101 16.253 1.00 88.88 160 GLY A C 1
ATOM 1246 O O . GLY A 1 160 ? 12.734 7.840 15.268 1.00 88.88 160 GLY A O 1
ATOM 1247 N N . LEU A 1 161 ? 12.471 8.963 17.188 1.00 89.12 161 LEU A N 1
ATOM 1248 C CA . LEU A 1 161 ? 13.778 9.630 17.128 1.00 89.12 161 LEU A CA 1
ATOM 1249 C C . LEU A 1 161 ? 14.948 8.657 17.339 1.00 89.12 161 LEU A C 1
ATOM 1251 O O . LEU A 1 161 ? 16.063 8.945 16.918 1.00 89.12 161 LEU A O 1
ATOM 1255 N N . ILE A 1 162 ? 14.693 7.517 17.987 1.00 89.75 162 ILE A N 1
ATOM 1256 C CA . ILE A 1 162 ? 15.676 6.456 18.246 1.00 89.75 162 ILE A CA 1
ATOM 1257 C C . ILE A 1 162 ? 15.498 5.318 17.235 1.00 89.75 162 ILE A C 1
ATOM 1259 O O . ILE A 1 162 ? 16.471 4.796 16.699 1.00 89.75 162 ILE A O 1
ATOM 1263 N N . VAL A 1 163 ? 14.246 4.939 16.969 1.00 87.44 163 VAL A N 1
ATOM 1264 C CA . VAL A 1 163 ? 13.863 3.856 16.058 1.00 87.44 163 VAL A CA 1
ATOM 1265 C C . VAL A 1 163 ? 12.912 4.429 15.000 1.00 87.44 163 VAL A C 1
ATOM 1267 O O . VAL A 1 163 ? 11.697 4.419 15.218 1.00 87.44 163 VAL A O 1
ATOM 1270 N N . PRO A 1 164 ? 13.422 4.933 13.856 1.00 83.50 164 PRO A N 1
ATOM 1271 C CA . PRO A 1 164 ? 12.641 5.676 12.858 1.00 83.50 164 PRO A CA 1
ATOM 1272 C C . PRO A 1 164 ? 11.340 5.004 12.415 1.00 83.50 164 PRO A C 1
ATOM 1274 O O . PRO A 1 164 ? 10.351 5.673 12.137 1.00 83.50 164 PRO A O 1
ATOM 1277 N N . GLN A 1 165 ? 11.290 3.678 12.407 1.00 80.62 165 GLN A N 1
ATOM 1278 C CA . GLN A 1 165 ? 10.130 2.886 12.006 1.00 80.62 165 GLN A CA 1
ATOM 1279 C C . GLN A 1 165 ? 8.962 3.031 12.985 1.00 80.62 165 GLN A C 1
ATOM 1281 O O . GLN A 1 165 ? 7.804 2.990 12.576 1.00 80.62 165 GLN A O 1
ATOM 1286 N N . VAL A 1 166 ? 9.245 3.258 14.272 1.00 84.88 166 VAL A N 1
ATOM 1287 C CA . VAL A 1 166 ? 8.209 3.489 15.288 1.00 84.88 166 VAL A CA 1
ATOM 1288 C C . VAL A 1 166 ? 7.486 4.810 15.034 1.00 84.88 166 VAL A C 1
ATOM 1290 O O . VAL A 1 166 ? 6.299 4.912 15.339 1.00 84.88 166 VAL A O 1
ATOM 1293 N N . SER A 1 167 ? 8.129 5.781 14.373 1.00 85.62 167 SER A N 1
ATOM 1294 C CA . SER A 1 167 ? 7.446 7.015 13.967 1.00 85.62 167 SER A CA 1
ATOM 1295 C C . SER A 1 167 ? 6.247 6.725 13.055 1.00 85.62 167 SER A C 1
ATOM 1297 O O . SER A 1 167 ? 5.233 7.408 13.147 1.00 85.62 167 SER A O 1
ATOM 1299 N N . ILE A 1 168 ? 6.276 5.649 12.259 1.00 88.31 168 ILE A N 1
ATOM 1300 C CA . ILE A 1 168 ? 5.169 5.257 11.372 1.00 88.31 168 ILE A CA 1
ATOM 1301 C C . ILE A 1 168 ? 3.941 4.822 12.181 1.00 88.31 168 ILE A C 1
ATOM 1303 O O . ILE A 1 168 ? 2.811 5.055 11.749 1.00 88.31 168 ILE A O 1
ATOM 1307 N N . LEU A 1 169 ? 4.122 4.295 13.400 1.00 90.19 169 LEU A N 1
ATOM 1308 C CA . LEU A 1 169 ? 3.014 3.984 14.307 1.00 90.19 169 LEU A CA 1
ATOM 1309 C C . LEU A 1 169 ? 2.187 5.236 14.641 1.00 90.19 169 LEU A C 1
ATOM 1311 O O . LEU A 1 169 ? 0.983 5.117 14.864 1.00 90.19 169 LEU A O 1
ATOM 1315 N N . CYS A 1 170 ? 2.774 6.441 14.593 1.00 92.19 170 CYS A N 1
ATOM 1316 C CA . CYS A 1 170 ? 2.007 7.676 14.763 1.00 92.19 170 CYS A CA 1
ATOM 1317 C C . CYS A 1 170 ? 0.928 7.827 13.674 1.00 92.19 170 CYS A C 1
ATOM 1319 O O . CYS A 1 170 ? -0.198 8.214 13.985 1.00 92.19 170 CYS A O 1
ATOM 1321 N N . LEU A 1 171 ? 1.209 7.427 12.426 1.00 94.00 171 LEU A N 1
ATOM 1322 C CA . LEU A 1 171 ? 0.243 7.464 11.323 1.00 94.00 171 LEU A CA 1
ATOM 1323 C C . LEU A 1 171 ? -0.891 6.465 11.554 1.00 94.00 171 LEU A C 1
ATOM 1325 O O . LEU A 1 171 ? -2.052 6.761 11.258 1.00 94.00 171 LEU A O 1
ATOM 1329 N N . PHE A 1 172 ? -0.577 5.311 12.148 1.00 94.56 172 PHE A N 1
ATOM 1330 C CA . PHE A 1 172 ? -1.594 4.352 12.559 1.00 94.56 172 PHE A CA 1
ATOM 1331 C C . PHE A 1 172 ? -2.474 4.909 13.684 1.00 94.56 172 PHE A C 1
ATOM 1333 O O . PHE A 1 172 ? -3.698 4.818 13.587 1.00 94.56 172 PHE A O 1
ATOM 1340 N N . VAL A 1 173 ? -1.898 5.543 14.707 1.00 94.62 173 VAL A N 1
ATOM 1341 C CA . VAL A 1 173 ? -2.664 6.184 15.792 1.00 94.62 173 VAL A CA 1
ATOM 1342 C C . VAL A 1 173 ? -3.561 7.304 15.255 1.00 94.62 173 VAL A C 1
ATOM 1344 O O . VAL A 1 173 ? -4.735 7.389 15.624 1.00 94.62 173 VAL A O 1
ATOM 1347 N N . ILE A 1 174 ? -3.055 8.120 14.324 1.00 94.12 174 ILE A N 1
ATOM 1348 C CA . ILE A 1 174 ? -3.840 9.156 13.640 1.00 94.12 174 ILE A CA 1
ATOM 1349 C C . ILE A 1 174 ? -5.027 8.510 12.915 1.00 94.12 174 ILE A C 1
ATOM 1351 O O . ILE A 1 174 ? -6.175 8.867 13.176 1.00 94.12 174 ILE A O 1
ATOM 1355 N N . GLY A 1 175 ? -4.785 7.511 12.061 1.00 93.62 175 GLY A N 1
ATOM 1356 C CA . GLY A 1 175 ? -5.851 6.822 11.328 1.00 93.62 175 GLY A CA 1
ATOM 1357 C C . GLY A 1 175 ? -6.909 6.194 12.238 1.00 93.62 175 GLY A C 1
ATOM 1358 O O . GLY A 1 175 ? -8.108 6.314 11.973 1.00 93.62 175 GLY A O 1
ATOM 1359 N N . ALA A 1 176 ? -6.484 5.594 13.351 1.00 94.00 176 ALA A N 1
ATOM 1360 C CA . ALA A 1 176 ? -7.381 5.038 14.358 1.00 94.00 176 ALA A CA 1
ATOM 1361 C C . ALA A 1 176 ? -8.217 6.126 15.048 1.00 94.00 176 ALA A C 1
ATOM 1363 O O . ALA A 1 176 ? -9.421 5.947 15.222 1.00 94.00 176 ALA A O 1
ATOM 1364 N N . SER A 1 177 ? -7.626 7.280 15.360 1.00 93.12 177 SER A N 1
ATOM 1365 C CA . SER A 1 177 ? -8.328 8.422 15.968 1.00 93.12 177 SER A CA 1
ATOM 1366 C C . SER A 1 177 ? -9.433 8.974 15.060 1.00 93.12 177 SER A C 1
ATOM 1368 O O . SER A 1 177 ? -10.501 9.360 15.533 1.00 93.12 177 SER A O 1
ATOM 1370 N N . PHE A 1 178 ? -9.220 8.949 13.741 1.00 91.88 178 PHE A N 1
ATOM 1371 C CA . PHE A 1 178 ? -10.234 9.347 12.762 1.00 91.88 178 PHE A CA 1
ATOM 1372 C C . PHE A 1 178 ? -11.280 8.258 12.479 1.00 91.88 178 PHE A C 1
ATOM 1374 O O . PHE A 1 178 ? -12.282 8.558 11.835 1.00 91.88 178 PHE A O 1
ATOM 1381 N N . SER A 1 179 ? -11.111 7.021 12.963 1.00 90.75 179 SER A N 1
ATOM 1382 C CA . SER A 1 179 ? -11.961 5.868 12.605 1.00 90.75 179 SER A CA 1
ATOM 1383 C C . SER A 1 179 ? -13.458 6.064 12.887 1.00 90.75 179 SER A C 1
ATOM 1385 O O . SER A 1 179 ? -14.296 5.544 12.145 1.00 90.75 179 SER A O 1
ATOM 1387 N N . HIS A 1 180 ? -13.806 6.867 13.895 1.00 86.50 180 HIS A N 1
ATOM 1388 C CA . HIS A 1 180 ? -15.188 7.194 14.260 1.00 86.50 180 HIS A CA 1
ATOM 1389 C C . HIS A 1 180 ? -15.874 8.142 13.264 1.00 86.50 180 HIS A C 1
ATOM 1391 O O . HIS A 1 180 ? -17.100 8.164 13.172 1.00 86.50 180 HIS A O 1
ATOM 1397 N N . ILE A 1 181 ? -15.104 8.896 12.478 1.00 87.50 181 ILE A N 1
ATOM 1398 C CA . ILE A 1 181 ? -15.630 9.852 11.503 1.00 87.50 181 ILE A CA 1
ATOM 1399 C C . ILE A 1 181 ? -15.969 9.112 10.214 1.00 87.50 181 ILE A C 1
ATOM 1401 O O . ILE A 1 181 ? -15.138 8.407 9.646 1.00 87.50 181 ILE A O 1
ATOM 1405 N N . SER A 1 182 ? -17.189 9.284 9.719 1.00 85.81 182 SER A N 1
ATOM 1406 C CA . SER A 1 182 ? -17.604 8.841 8.386 1.00 85.81 182 SER A CA 1
ATOM 1407 C C . SER A 1 182 ? -17.930 10.051 7.527 1.00 85.81 182 SER A C 1
ATOM 1409 O O . SER A 1 182 ? -18.675 10.926 7.961 1.00 85.81 182 SER A O 1
ATOM 1411 N N . PHE A 1 183 ? -17.426 10.076 6.298 1.00 85.44 183 PHE A N 1
ATOM 1412 C CA . PHE A 1 183 ? -17.702 11.144 5.346 1.00 85.44 183 PHE A CA 1
ATOM 1413 C C . PHE A 1 183 ? -18.141 10.566 4.003 1.00 85.44 183 PHE A C 1
ATOM 1415 O O . PHE A 1 183 ? -17.848 9.417 3.669 1.00 85.44 183 PHE A O 1
ATOM 1422 N N . ARG A 1 184 ? -18.867 11.373 3.234 1.00 85.94 184 ARG A N 1
ATOM 1423 C CA . ARG A 1 184 ? -19.307 11.054 1.874 1.00 85.94 184 ARG A CA 1
ATOM 1424 C C . ARG A 1 184 ? -18.830 12.160 0.954 1.00 85.94 184 ARG A C 1
ATOM 1426 O O . ARG A 1 184 ? -18.859 13.328 1.336 1.00 85.94 184 ARG A O 1
ATOM 1433 N N . ASN A 1 185 ? -18.381 11.806 -0.240 1.00 91.12 185 ASN A N 1
ATOM 1434 C CA . ASN A 1 185 ? -17.895 12.788 -1.196 1.00 91.12 185 ASN A CA 1
ATOM 1435 C C . ASN A 1 185 ? -18.222 12.310 -2.606 1.00 91.12 185 ASN A C 1
ATOM 1437 O O . ASN A 1 185 ? -17.731 11.275 -3.041 1.00 91.12 185 ASN A O 1
ATOM 1441 N N . ARG A 1 186 ? -19.011 13.104 -3.334 1.00 90.38 186 ARG A N 1
ATOM 1442 C CA . ARG A 1 186 ? -19.496 12.747 -4.673 1.00 90.38 186 ARG A CA 1
ATOM 1443 C C . ARG A 1 186 ? -18.368 12.468 -5.671 1.00 90.38 186 ARG A C 1
ATOM 1445 O O . ARG A 1 186 ? -18.534 11.601 -6.520 1.00 90.38 186 ARG A O 1
ATOM 1452 N N . LEU A 1 187 ? -17.244 13.180 -5.572 1.00 92.19 187 LEU A N 1
ATOM 1453 C CA . LEU A 1 187 ? -16.095 12.979 -6.456 1.00 92.19 187 LEU A CA 1
ATOM 1454 C C . LEU A 1 187 ? -15.391 11.659 -6.135 1.00 92.19 187 LEU A C 1
ATOM 1456 O O . LEU A 1 187 ? -15.122 10.879 -7.041 1.00 92.19 187 LEU A O 1
ATOM 1460 N N . LEU A 1 188 ? -15.151 11.368 -4.854 1.00 93.12 188 LEU A N 1
ATOM 1461 C CA . LEU A 1 188 ? -14.520 10.109 -4.436 1.00 93.12 188 LEU A CA 1
ATOM 1462 C C . LEU A 1 188 ? -15.444 8.900 -4.617 1.00 93.12 188 LEU A C 1
ATOM 1464 O O . LEU A 1 188 ? -14.962 7.794 -4.842 1.00 93.12 188 LEU A O 1
ATOM 1468 N N . ASP A 1 189 ? -16.757 9.100 -4.548 1.00 92.88 189 ASP A N 1
ATOM 1469 C CA . ASP A 1 189 ? -17.773 8.072 -4.783 1.00 92.88 189 ASP A CA 1
ATOM 1470 C C . ASP A 1 189 ? -18.047 7.840 -6.284 1.00 92.88 189 ASP A C 1
ATOM 1472 O O . ASP A 1 189 ? -18.803 6.933 -6.640 1.00 92.88 189 ASP A O 1
ATOM 1476 N N . ALA A 1 190 ? -17.421 8.615 -7.178 1.00 94.62 190 ALA A N 1
ATOM 1477 C CA . ALA A 1 190 ? -17.539 8.426 -8.618 1.00 94.62 190 ALA A CA 1
ATOM 1478 C C . ALA A 1 190 ? -16.916 7.096 -9.083 1.00 94.62 190 ALA A C 1
ATOM 1480 O O . ALA A 1 190 ? -16.049 6.511 -8.431 1.00 94.62 190 ALA A O 1
ATOM 1481 N N . ALA A 1 191 ? -17.334 6.624 -10.261 1.00 94.19 191 ALA A N 1
ATOM 1482 C CA . ALA A 1 191 ? -16.955 5.306 -10.768 1.00 94.19 191 ALA A CA 1
ATOM 1483 C C . ALA A 1 191 ? -15.435 5.120 -10.920 1.00 94.19 191 ALA A C 1
ATOM 1485 O O . ALA A 1 191 ? -14.920 4.064 -10.556 1.00 94.19 191 ALA A O 1
ATOM 1486 N N . ILE A 1 192 ? -14.720 6.138 -11.417 1.00 95.44 192 ILE A N 1
ATOM 1487 C CA . ILE A 1 192 ? -13.280 6.046 -11.702 1.00 95.44 192 ILE A CA 1
ATOM 1488 C C . ILE A 1 192 ? -12.453 5.941 -10.407 1.00 95.44 192 ILE A C 1
ATOM 1490 O O . ILE A 1 192 ? -11.733 4.949 -10.273 1.00 95.44 192 ILE A O 1
ATOM 1494 N N . PRO A 1 193 ? -12.566 6.855 -9.415 1.00 95.25 193 PRO A N 1
ATOM 1495 C CA . PRO A 1 193 ? -11.841 6.706 -8.150 1.00 95.25 193 PRO A CA 1
ATOM 1496 C C . PRO A 1 193 ? -12.188 5.407 -7.425 1.00 95.25 193 PRO A C 1
ATOM 1498 O O . PRO A 1 193 ? -11.298 4.739 -6.907 1.00 95.25 193 PRO A O 1
ATOM 1501 N N . GLN A 1 194 ? -13.460 4.996 -7.437 1.00 95.69 194 GLN A N 1
ATOM 1502 C CA . GLN A 1 194 ? -13.876 3.726 -6.840 1.00 95.69 194 GLN A CA 1
ATOM 1503 C C . GLN A 1 194 ? -13.259 2.516 -7.545 1.00 95.69 194 GLN A C 1
ATOM 1505 O O . GLN A 1 194 ? -12.875 1.551 -6.885 1.00 95.69 194 GLN A O 1
ATOM 1510 N N . TRP A 1 195 ? -13.174 2.536 -8.875 1.00 95.94 195 TRP A N 1
ATOM 1511 C CA . TRP A 1 195 ? -12.533 1.471 -9.641 1.00 95.94 195 TRP A CA 1
ATOM 1512 C C . TRP A 1 195 ? -11.033 1.400 -9.339 1.00 95.94 195 TRP A C 1
ATOM 1514 O O . TRP A 1 195 ? -10.552 0.327 -8.973 1.00 95.94 195 TRP A O 1
ATOM 1524 N N . LEU A 1 196 ? -10.335 2.541 -9.369 1.00 95.62 196 LEU A N 1
ATOM 1525 C CA . LEU A 1 196 ? -8.925 2.638 -8.979 1.00 95.62 196 LEU A CA 1
ATOM 1526 C C . LEU A 1 196 ? -8.706 2.147 -7.544 1.00 95.62 196 LEU A C 1
ATOM 1528 O O . LEU A 1 196 ? -7.782 1.386 -7.277 1.00 95.62 196 LEU A O 1
ATOM 1532 N N . GLY A 1 197 ? -9.599 2.518 -6.628 1.00 94.31 197 GLY A N 1
ATOM 1533 C CA . GLY A 1 197 ? -9.587 2.084 -5.235 1.00 94.31 197 GLY A CA 1
ATOM 1534 C C . GLY A 1 197 ? -9.724 0.577 -5.052 1.00 94.31 197 GLY A C 1
ATOM 1535 O O . GLY A 1 197 ? -9.086 -0.004 -4.177 1.00 94.31 197 GLY A O 1
ATOM 1536 N N . ARG A 1 198 ? -10.535 -0.085 -5.886 1.00 94.25 198 ARG A N 1
ATOM 1537 C CA . ARG A 1 198 ? -10.710 -1.546 -5.830 1.00 94.25 198 ARG A CA 1
ATOM 1538 C C . ARG A 1 198 ? -9.447 -2.291 -6.233 1.00 94.25 198 ARG A C 1
ATOM 1540 O O . ARG A 1 198 ? -9.161 -3.304 -5.611 1.00 94.25 198 ARG A O 1
ATOM 1547 N N . ILE A 1 199 ? -8.733 -1.803 -7.247 1.00 95.81 199 ILE A N 1
ATOM 1548 C CA . ILE A 1 199 ? -7.514 -2.445 -7.760 1.00 95.81 199 ILE A CA 1
ATOM 1549 C C . ILE A 1 199 ? -6.240 -1.926 -7.083 1.00 95.81 199 ILE A C 1
ATOM 1551 O O . ILE A 1 199 ? -5.155 -2.402 -7.397 1.00 95.81 199 ILE A O 1
ATOM 1555 N N . SER A 1 200 ? -6.346 -0.950 -6.172 1.00 95.31 200 SER A N 1
ATOM 1556 C CA . SER A 1 200 ? -5.194 -0.191 -5.676 1.00 95.31 200 SER A CA 1
ATOM 1557 C C . SER A 1 200 ? -4.140 -1.075 -5.014 1.00 95.31 200 SER A C 1
ATOM 1559 O O . SER A 1 200 ? -2.960 -0.774 -5.109 1.00 95.31 200 SER A O 1
ATOM 1561 N N . TYR A 1 201 ? -4.554 -2.146 -4.328 1.00 93.62 201 TYR A N 1
ATOM 1562 C CA . TYR A 1 201 ? -3.630 -3.066 -3.666 1.00 93.62 201 TYR A CA 1
ATOM 1563 C C .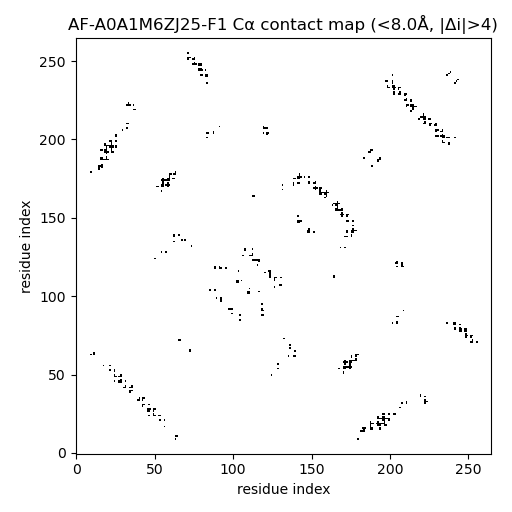 TYR A 1 201 ? -2.861 -3.919 -4.678 1.00 93.62 201 TYR A C 1
ATOM 1565 O O . TYR A 1 201 ? -1.633 -3.942 -4.648 1.00 93.62 201 TYR A O 1
ATOM 1573 N N . SER A 1 202 ? -3.574 -4.545 -5.618 1.00 95.88 202 SER A N 1
ATOM 1574 C CA . SER A 1 202 ? -2.957 -5.275 -6.729 1.00 95.88 202 SER A CA 1
ATOM 1575 C C . SER A 1 202 ? -2.018 -4.382 -7.553 1.00 95.88 202 SER A C 1
ATOM 1577 O O . SER A 1 202 ? -0.874 -4.758 -7.789 1.00 95.88 202 SER A O 1
ATOM 1579 N N . LEU A 1 203 ? -2.459 -3.169 -7.911 1.00 95.88 203 LEU A N 1
ATOM 1580 C CA . LEU A 1 203 ? -1.652 -2.186 -8.641 1.00 95.88 203 LEU A CA 1
ATOM 1581 C C . LEU A 1 203 ? -0.404 -1.771 -7.851 1.00 95.88 203 LEU A C 1
ATOM 1583 O O . LEU A 1 203 ? 0.697 -1.766 -8.395 1.00 95.88 203 LEU A O 1
ATOM 1587 N N . TYR A 1 204 ? -0.556 -1.454 -6.564 1.00 94.06 204 TYR A N 1
ATOM 1588 C CA . TYR A 1 204 ? 0.561 -1.104 -5.686 1.00 94.06 204 TYR A CA 1
ATOM 1589 C C . TYR A 1 204 ? 1.626 -2.204 -5.656 1.00 94.06 204 TYR A C 1
ATOM 1591 O O . TYR A 1 204 ? 2.816 -1.911 -5.663 1.00 94.06 204 TYR A O 1
ATOM 1599 N N . LEU A 1 205 ? 1.223 -3.468 -5.700 1.00 93.19 205 LEU A N 1
ATOM 1600 C CA . LEU A 1 205 ? 2.171 -4.564 -5.633 1.00 93.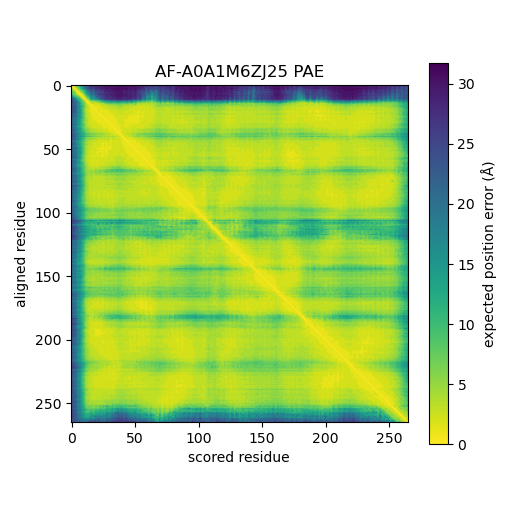19 205 LEU A CA 1
ATOM 1601 C C . LEU A 1 205 ? 2.815 -4.897 -6.989 1.00 93.19 205 LEU A C 1
ATOM 1603 O O . LEU A 1 205 ? 3.970 -5.311 -7.026 1.00 93.19 205 LEU A O 1
ATOM 1607 N N . SER A 1 206 ? 2.102 -4.722 -8.103 1.00 95.69 206 SER A N 1
ATOM 1608 C CA . SER A 1 206 ? 2.599 -5.102 -9.432 1.00 95.69 206 SER A CA 1
ATOM 1609 C C . SER A 1 206 ? 3.259 -3.961 -10.213 1.00 95.69 206 SER A C 1
ATOM 1611 O O . SER A 1 206 ? 4.067 -4.239 -11.096 1.00 95.69 206 SER A O 1
ATOM 1613 N N . HIS A 1 207 ? 2.941 -2.689 -9.934 1.00 94.94 207 HIS A N 1
ATOM 1614 C CA . HIS A 1 207 ? 3.337 -1.570 -10.804 1.00 94.94 207 HIS A CA 1
ATOM 1615 C C . HIS A 1 207 ? 4.851 -1.460 -11.010 1.00 94.94 207 HIS A C 1
ATOM 1617 O O . HIS A 1 207 ? 5.283 -1.294 -12.145 1.00 94.94 207 HIS A O 1
ATOM 1623 N N . ALA A 1 208 ? 5.660 -1.594 -9.955 1.00 93.12 208 ALA A N 1
ATOM 1624 C CA . ALA A 1 208 ? 7.111 -1.485 -10.071 1.00 93.12 208 ALA A CA 1
ATOM 1625 C C . ALA A 1 208 ? 7.719 -2.626 -10.894 1.00 93.12 208 ALA A C 1
ATOM 1627 O O . ALA A 1 208 ? 8.666 -2.394 -11.637 1.00 93.12 208 ALA A O 1
ATOM 1628 N N . LEU A 1 209 ? 7.152 -3.833 -10.820 1.00 94.06 209 LEU A N 1
ATOM 1629 C CA . LEU A 1 209 ? 7.574 -4.959 -11.651 1.00 94.06 209 LEU A CA 1
ATOM 1630 C C . LEU A 1 209 ? 7.291 -4.680 -13.132 1.00 94.06 209 LEU A C 1
ATOM 1632 O O . LEU A 1 209 ? 8.183 -4.804 -13.965 1.00 94.06 209 LEU A O 1
ATOM 1636 N N . VAL A 1 210 ? 6.073 -4.229 -13.445 1.00 95.75 210 VAL A N 1
ATOM 1637 C CA . VAL A 1 210 ? 5.677 -3.874 -14.817 1.00 95.75 210 VAL A CA 1
ATOM 1638 C C . VAL A 1 210 ? 6.537 -2.7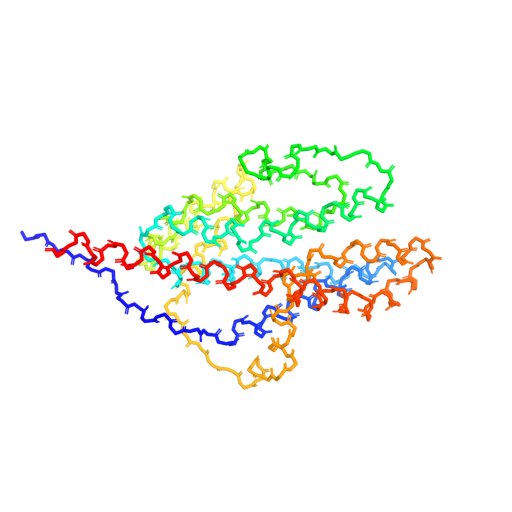28 -15.353 1.00 95.75 210 VAL A C 1
ATOM 1640 O O . VAL A 1 210 ? 7.058 -2.814 -16.462 1.00 95.75 210 VAL A O 1
ATOM 1643 N N . LEU A 1 211 ? 6.743 -1.683 -14.548 1.00 94.75 211 LEU A N 1
ATOM 1644 C CA . LEU A 1 211 ? 7.594 -0.551 -14.903 1.00 94.75 211 LEU A CA 1
ATOM 1645 C C . LEU A 1 211 ? 9.033 -0.986 -15.165 1.00 94.75 211 LEU A C 1
ATOM 1647 O O . LEU A 1 211 ? 9.581 -0.604 -16.190 1.00 94.75 211 LEU A O 1
ATOM 1651 N N . LYS A 1 212 ? 9.633 -1.812 -14.298 1.00 92.94 212 LYS A N 1
ATOM 1652 C CA . LYS A 1 212 ? 10.998 -2.322 -14.496 1.00 92.94 212 LYS A CA 1
ATOM 1653 C C . LYS A 1 212 ? 11.135 -3.069 -15.824 1.00 92.94 212 LYS A C 1
ATOM 1655 O O . LYS A 1 212 ? 12.078 -2.794 -16.557 1.00 92.94 212 LYS A O 1
ATOM 1660 N N . VAL A 1 213 ? 10.188 -3.952 -16.161 1.00 94.12 213 VAL A N 1
ATOM 1661 C CA . VAL A 1 213 ? 10.210 -4.700 -17.434 1.00 94.12 213 VAL A CA 1
ATOM 1662 C C . VAL A 1 213 ? 10.160 -3.754 -18.632 1.00 94.12 213 VAL A C 1
ATOM 1664 O O . VAL A 1 213 ? 10.979 -3.855 -19.543 1.00 94.12 213 VAL A O 1
ATOM 1667 N N . PHE A 1 214 ? 9.226 -2.805 -18.632 1.00 95.56 214 PHE A N 1
ATOM 1668 C CA . PHE A 1 214 ? 9.065 -1.883 -19.754 1.00 95.56 214 PHE A CA 1
ATOM 1669 C C . PHE A 1 214 ? 10.212 -0.878 -19.861 1.00 95.56 214 PHE A C 1
ATOM 1671 O O . PHE A 1 214 ? 10.656 -0.585 -20.967 1.00 95.56 214 PHE A O 1
ATOM 1678 N N . VAL A 1 215 ? 10.709 -0.356 -18.737 1.00 93.94 215 VAL A N 1
ATOM 1679 C CA . VAL A 1 215 ? 11.853 0.564 -18.723 1.00 93.94 215 VAL A CA 1
ATOM 1680 C C . VAL A 1 215 ? 13.122 -0.141 -19.190 1.00 93.94 215 VAL A C 1
ATOM 1682 O O . VAL A 1 215 ? 13.912 0.449 -19.919 1.00 93.94 215 VAL A O 1
ATOM 1685 N N . HIS A 1 216 ? 13.301 -1.416 -18.841 1.00 92.12 216 HIS A N 1
ATOM 1686 C CA . HIS A 1 216 ? 14.406 -2.217 -19.358 1.00 92.12 216 HIS A CA 1
ATOM 1687 C C . HIS A 1 216 ? 14.307 -2.431 -20.879 1.00 92.12 216 HIS A C 1
ATOM 1689 O O . HIS A 1 216 ? 15.316 -2.338 -21.570 1.00 92.12 216 HIS A O 1
ATOM 1695 N N . ALA A 1 217 ? 13.101 -2.663 -21.411 1.00 93.94 217 ALA A N 1
ATOM 1696 C CA . ALA A 1 217 ? 12.888 -2.920 -22.838 1.00 93.94 217 ALA A CA 1
ATOM 1697 C C . ALA A 1 217 ? 12.904 -1.657 -23.725 1.00 93.94 217 ALA A C 1
ATOM 1699 O O . ALA A 1 217 ? 13.370 -1.712 -24.860 1.00 93.94 217 ALA A O 1
ATOM 1700 N N . PHE A 1 218 ? 12.384 -0.527 -23.234 1.00 93.75 218 PHE A N 1
ATOM 1701 C CA . PHE A 1 218 ? 12.125 0.680 -24.038 1.00 93.75 218 PHE A CA 1
ATOM 1702 C C . PHE A 1 218 ? 12.767 1.958 -23.464 1.00 93.75 218 PHE A C 1
ATOM 1704 O O . PHE A 1 218 ? 12.458 3.067 -23.907 1.00 93.75 218 PHE A O 1
ATOM 1711 N N . GLY A 1 219 ? 13.633 1.838 -22.454 1.00 92.69 219 GLY A N 1
ATOM 1712 C CA . GLY A 1 219 ? 14.220 2.979 -21.747 1.00 92.69 219 GLY A CA 1
ATOM 1713 C C . GLY A 1 219 ? 13.186 3.776 -20.942 1.00 92.69 219 GLY A C 1
ATOM 1714 O O . GLY A 1 219 ? 12.117 3.277 -20.599 1.00 92.69 219 GLY A O 1
ATOM 1715 N N . ALA A 1 220 ? 13.469 5.049 -20.649 1.00 89.81 220 ALA A N 1
ATOM 1716 C CA . ALA A 1 220 ? 12.594 5.891 -19.817 1.00 89.81 220 ALA A CA 1
ATOM 1717 C C . ALA A 1 220 ? 11.146 5.988 -20.349 1.00 89.81 220 ALA A C 1
ATOM 1719 O O . ALA A 1 220 ? 10.190 5.932 -19.575 1.00 89.81 220 ALA A O 1
ATOM 1720 N N . TRP A 1 221 ? 10.965 6.035 -21.675 1.00 90.81 221 TRP A N 1
ATOM 1721 C CA . TRP A 1 221 ? 9.647 6.043 -22.325 1.00 90.81 221 TRP A CA 1
ATOM 1722 C C . TRP A 1 221 ? 8.845 4.758 -22.105 1.00 90.81 221 TRP A C 1
ATOM 1724 O O . TRP A 1 221 ? 7.613 4.799 -22.094 1.00 90.81 221 TRP A O 1
ATOM 1734 N N . GLY A 1 222 ? 9.526 3.645 -21.821 1.00 92.12 222 GLY A N 1
ATOM 1735 C CA . GLY A 1 222 ? 8.897 2.418 -21.350 1.00 92.12 222 GLY A CA 1
ATOM 1736 C C . GLY A 1 222 ? 8.022 2.644 -20.121 1.00 92.12 222 GLY A C 1
ATOM 1737 O O . GLY A 1 222 ? 6.948 2.060 -20.034 1.00 92.12 222 GLY A O 1
ATOM 1738 N N . GLY A 1 223 ? 8.397 3.560 -19.222 1.00 91.31 223 GLY A N 1
ATOM 1739 C CA . GLY A 1 223 ? 7.591 3.901 -18.049 1.00 91.31 223 GLY A CA 1
ATOM 1740 C C . GLY A 1 223 ? 6.202 4.445 -18.403 1.00 91.31 223 GLY A C 1
ATOM 1741 O O . GLY A 1 223 ? 5.211 4.078 -17.777 1.00 91.31 223 GLY A O 1
ATOM 1742 N N . VAL A 1 224 ? 6.102 5.262 -19.455 1.00 93.69 224 VAL A N 1
ATOM 1743 C CA . VAL A 1 224 ? 4.820 5.807 -19.933 1.00 93.69 224 VAL A CA 1
ATOM 1744 C C . VAL A 1 224 ? 3.985 4.709 -20.591 1.00 93.69 224 VAL A C 1
ATOM 1746 O O . VAL A 1 224 ? 2.799 4.563 -20.293 1.00 93.69 224 VAL A O 1
ATOM 1749 N N . LEU A 1 225 ? 4.619 3.886 -21.432 1.00 93.38 225 LEU A N 1
ATOM 1750 C CA . LEU A 1 225 ? 3.976 2.736 -22.079 1.00 93.38 225 LEU A CA 1
ATOM 1751 C C . LEU A 1 225 ? 3.514 1.677 -21.064 1.00 93.38 225 LEU A C 1
ATOM 1753 O O . LEU A 1 225 ? 2.544 0.960 -21.309 1.00 93.38 225 LEU A O 1
ATOM 1757 N N . ALA A 1 226 ? 4.165 1.613 -19.903 1.00 94.81 226 ALA A N 1
ATOM 1758 C CA . ALA A 1 226 ? 3.817 0.708 -18.821 1.00 94.81 226 ALA A CA 1
ATOM 1759 C C . ALA A 1 226 ? 2.538 1.108 -18.079 1.00 94.81 226 ALA A C 1
ATOM 1761 O O . ALA A 1 226 ? 1.962 0.253 -17.417 1.00 94.81 226 ALA A O 1
ATOM 1762 N N . ILE A 1 227 ? 2.064 2.359 -18.157 1.00 96.19 227 ILE A N 1
ATOM 1763 C CA . ILE A 1 227 ? 0.855 2.809 -17.440 1.00 96.19 227 ILE A CA 1
ATOM 1764 C C . ILE A 1 227 ? -0.371 1.938 -17.775 1.00 96.19 227 ILE A C 1
ATOM 1766 O O . ILE A 1 227 ? -0.954 1.363 -16.848 1.00 96.19 227 ILE A O 1
ATOM 1770 N N . PRO A 1 228 ? -0.781 1.786 -19.054 1.00 96.81 228 PRO A N 1
ATOM 1771 C CA . PRO A 1 228 ? -1.913 0.925 -19.394 1.00 96.81 228 PRO A CA 1
ATOM 1772 C C . PRO A 1 228 ? -1.659 -0.537 -19.007 1.00 96.81 228 PRO A C 1
ATOM 1774 O O . PRO A 1 228 ? -2.574 -1.203 -18.522 1.00 96.81 228 PRO A O 1
ATOM 1777 N N . ALA A 1 229 ? -0.421 -1.024 -19.146 1.00 96.00 229 ALA A N 1
ATOM 1778 C CA . ALA A 1 229 ? -0.052 -2.381 -18.752 1.00 96.00 229 ALA A CA 1
ATOM 1779 C C . ALA A 1 229 ? -0.178 -2.595 -17.234 1.00 96.00 229 ALA A C 1
ATOM 1781 O O . ALA A 1 229 ? -0.745 -3.593 -16.803 1.00 96.00 229 ALA A O 1
ATOM 1782 N N . ALA A 1 230 ? 0.273 -1.645 -16.413 1.00 96.94 230 ALA A N 1
ATOM 1783 C CA . ALA A 1 230 ? 0.212 -1.709 -14.957 1.00 96.94 230 ALA A CA 1
ATOM 1784 C C . ALA A 1 230 ? -1.237 -1.686 -14.458 1.00 96.94 230 ALA A C 1
ATOM 1786 O O . ALA A 1 230 ? -1.592 -2.474 -13.581 1.00 96.94 230 ALA A O 1
ATOM 1787 N N . LEU A 1 231 ? -2.092 -0.843 -15.050 1.00 97.25 231 LEU A N 1
ATOM 1788 C CA . LEU A 1 231 ? -3.527 -0.815 -14.750 1.00 97.25 231 LEU A CA 1
ATOM 1789 C C . LEU A 1 231 ? -4.221 -2.120 -15.162 1.00 97.25 231 LEU A C 1
ATOM 1791 O O . LEU A 1 231 ? -5.009 -2.663 -14.388 1.00 97.25 231 LEU A O 1
ATOM 1795 N N . CYS A 1 232 ? -3.905 -2.645 -16.350 1.00 97.38 232 CYS A N 1
ATOM 1796 C CA . CYS A 1 232 ? -4.458 -3.902 -16.848 1.00 97.38 232 CYS A CA 1
ATOM 1797 C C . CYS A 1 232 ? -4.040 -5.090 -15.970 1.00 97.38 232 CYS A C 1
ATOM 1799 O O . CYS A 1 232 ? -4.890 -5.837 -15.490 1.00 97.38 232 CYS A O 1
ATOM 1801 N N . ILE A 1 233 ? -2.744 -5.223 -15.679 1.00 97.19 233 ILE A N 1
ATOM 1802 C CA . ILE A 1 233 ? -2.193 -6.288 -14.832 1.00 97.19 233 ILE A CA 1
ATOM 1803 C C . ILE A 1 233 ? -2.733 -6.173 -13.404 1.00 97.19 233 ILE A C 1
ATOM 1805 O O . ILE A 1 233 ? -3.184 -7.170 -12.844 1.00 97.19 233 ILE A O 1
ATOM 1809 N N . GLY A 1 234 ? -2.771 -4.966 -12.832 1.00 97.06 234 GLY A N 1
ATOM 1810 C CA . GLY A 1 234 ? -3.367 -4.732 -11.516 1.00 97.06 234 GLY A CA 1
ATOM 1811 C C . GLY A 1 234 ? -4.842 -5.143 -11.468 1.00 97.06 234 GLY A C 1
ATOM 1812 O O . GLY A 1 234 ? -5.277 -5.787 -10.514 1.00 97.06 234 GLY A O 1
ATOM 1813 N N . TRP A 1 235 ? -5.612 -4.851 -12.521 1.00 97.88 235 TRP A N 1
ATOM 1814 C CA . TRP A 1 235 ? -6.999 -5.301 -12.642 1.00 97.88 235 TRP A CA 1
ATOM 1815 C C . TRP A 1 235 ? -7.126 -6.825 -12.798 1.00 97.88 235 TRP A C 1
ATOM 1817 O O . TRP A 1 235 ? -7.997 -7.425 -12.165 1.00 97.88 235 TRP A O 1
ATOM 1827 N N . LEU A 1 236 ? -6.253 -7.467 -13.580 1.00 97.81 236 LEU A N 1
ATOM 1828 C CA . LEU A 1 236 ? -6.236 -8.922 -13.767 1.00 97.81 236 LEU A CA 1
ATOM 1829 C C . LEU A 1 236 ? -5.912 -9.661 -12.464 1.00 97.81 236 LEU A C 1
ATOM 1831 O O . LEU A 1 236 ? -6.616 -10.608 -12.104 1.00 97.81 236 LEU A O 1
ATOM 1835 N N . ILE A 1 237 ? -4.890 -9.213 -11.730 1.00 97.75 237 ILE A N 1
ATOM 1836 C CA . ILE A 1 237 ? -4.520 -9.760 -10.415 1.00 97.75 237 ILE A CA 1
ATOM 1837 C C . ILE A 1 237 ? -5.666 -9.555 -9.426 1.00 97.75 237 ILE A C 1
ATOM 1839 O O . ILE A 1 237 ? -6.038 -10.479 -8.694 1.00 97.75 237 ILE A O 1
ATOM 1843 N N . TRP A 1 238 ? -6.290 -8.374 -9.450 1.00 97.19 238 TRP A N 1
ATOM 1844 C CA . TRP A 1 238 ? -7.449 -8.110 -8.612 1.00 97.19 238 TRP A CA 1
ATOM 1845 C C . TRP A 1 238 ? -8.597 -9.074 -8.919 1.00 97.19 238 TRP A C 1
ATOM 1847 O O . TRP A 1 238 ? -9.185 -9.663 -8.013 1.00 97.19 238 TRP A O 1
ATOM 1857 N N . TRP A 1 239 ? -8.930 -9.248 -10.196 1.00 97.00 239 TRP A N 1
ATOM 1858 C CA . TRP A 1 239 ? -10.052 -10.073 -10.626 1.00 97.00 239 TRP A CA 1
ATOM 1859 C C . TRP A 1 239 ? -9.835 -11.559 -10.310 1.00 97.00 239 TRP A C 1
ATOM 1861 O O . TRP A 1 239 ? -10.758 -12.217 -9.816 1.00 97.00 239 TRP A O 1
ATOM 1871 N N . SER A 1 240 ? -8.625 -12.063 -10.561 1.00 96.62 240 SER A N 1
ATOM 1872 C CA . SER A 1 240 ? -8.266 -13.478 -10.414 1.00 96.62 240 SER A CA 1
ATOM 1873 C C . SER A 1 240 ? -7.988 -13.878 -8.963 1.00 96.62 240 SER A C 1
ATOM 1875 O O . SER A 1 240 ? -8.540 -14.873 -8.493 1.00 96.62 240 SER A O 1
ATOM 1877 N N . VAL A 1 241 ? -7.189 -13.091 -8.234 1.00 97.00 241 VAL A N 1
ATOM 1878 C CA . VAL A 1 241 ? -6.664 -13.460 -6.911 1.00 97.00 241 VAL A CA 1
ATOM 1879 C C . VAL A 1 241 ? -7.268 -12.609 -5.798 1.00 97.00 241 VAL A C 1
ATOM 1881 O O . VAL A 1 241 ? -7.924 -13.151 -4.903 1.00 97.00 241 VAL A O 1
ATOM 1884 N N . GLU A 1 242 ? -7.116 -11.281 -5.847 1.00 95.81 242 GLU A N 1
ATOM 1885 C CA . GLU A 1 242 ? -7.512 -10.404 -4.728 1.00 95.81 242 GLU A CA 1
ATOM 1886 C C . GLU A 1 242 ? -9.018 -10.489 -4.432 1.00 95.81 242 GLU A C 1
ATOM 1888 O O . GLU A 1 242 ? -9.463 -10.561 -3.286 1.00 95.81 242 GLU A O 1
ATOM 1893 N N . ARG A 1 243 ? -9.855 -10.532 -5.470 1.00 94.56 243 ARG A N 1
ATOM 1894 C CA . ARG A 1 243 ? -11.308 -10.620 -5.315 1.00 94.56 243 ARG A CA 1
ATOM 1895 C C . ARG A 1 243 ? -11.717 -11.910 -4.608 1.00 94.56 243 ARG A C 1
ATOM 1897 O O . ARG A 1 243 ? -12.676 -11.893 -3.831 1.00 94.56 243 ARG A O 1
ATOM 1904 N N . GLN A 1 244 ? -11.024 -13.018 -4.866 1.00 95.19 244 GLN A N 1
ATOM 1905 C CA . GLN A 1 244 ? -11.311 -14.299 -4.219 1.00 95.19 244 GLN A CA 1
ATOM 1906 C C . GLN A 1 244 ? -10.795 -14.309 -2.777 1.00 95.19 244 GLN A C 1
ATOM 1908 O O . GLN A 1 244 ? -11.528 -14.725 -1.876 1.00 95.19 244 GLN A O 1
ATOM 1913 N N . SER A 1 245 ? -9.611 -13.741 -2.528 1.00 94.25 245 SER A N 1
ATOM 1914 C CA . SER A 1 245 ? -9.048 -13.594 -1.180 1.00 94.25 245 SER A CA 1
ATOM 1915 C C . SER A 1 245 ? -9.936 -12.719 -0.273 1.00 94.25 245 SER A C 1
ATOM 1917 O O . SER A 1 245 ? -10.189 -13.041 0.894 1.00 94.25 245 SER A O 1
ATOM 1919 N N . ILE A 1 246 ? -10.545 -11.662 -0.825 1.00 92.12 246 ILE A N 1
ATOM 1920 C CA . ILE A 1 246 ? -11.540 -10.829 -0.131 1.00 92.12 246 ILE A CA 1
ATOM 1921 C C . ILE A 1 246 ? -12.801 -11.631 0.223 1.00 92.12 246 ILE A C 1
ATOM 1923 O O . ILE A 1 246 ? -13.341 -11.477 1.320 1.00 92.12 246 ILE A O 1
ATOM 1927 N N . LYS A 1 247 ? -13.307 -12.486 -0.673 1.00 92.56 247 LYS A N 1
ATOM 1928 C CA . LYS A 1 247 ? -14.473 -13.332 -0.361 1.00 92.56 247 LYS A CA 1
ATOM 1929 C C . LYS A 1 247 ? -14.145 -14.343 0.736 1.00 92.56 247 LYS A C 1
ATOM 1931 O O . LYS A 1 247 ? -14.937 -14.501 1.666 1.00 92.56 247 LYS A O 1
ATOM 1936 N N . LEU A 1 248 ? -12.977 -14.980 0.656 1.00 92.50 248 LEU A N 1
ATOM 1937 C CA . LEU A 1 248 ? -12.538 -15.975 1.631 1.00 92.50 248 LEU A CA 1
ATOM 1938 C C . LEU A 1 248 ? -12.360 -15.356 3.024 1.00 92.50 248 LEU A C 1
ATOM 1940 O O . LEU A 1 248 ? -12.917 -15.863 3.996 1.00 92.50 248 LEU A O 1
ATOM 1944 N N . SER A 1 249 ? -11.706 -14.195 3.117 1.00 90.56 249 SER A N 1
ATOM 1945 C CA . SER A 1 249 ? -11.565 -13.462 4.386 1.00 90.56 249 SER A CA 1
ATOM 1946 C C . SER A 1 249 ? -12.909 -13.033 4.995 1.00 90.56 249 SER A C 1
ATOM 1948 O O . SER A 1 249 ? -13.048 -12.964 6.216 1.00 90.56 249 SER A O 1
ATOM 1950 N N . ARG A 1 250 ? -13.946 -12.778 4.185 1.00 89.00 250 ARG A N 1
ATOM 1951 C CA . ARG A 1 250 ? -15.309 -12.529 4.695 1.00 89.00 250 ARG A CA 1
ATOM 1952 C C . ARG A 1 250 ? -15.978 -13.802 5.211 1.00 89.00 250 ARG A C 1
ATOM 1954 O O . ARG A 1 250 ? -16.683 -13.732 6.214 1.00 89.00 250 ARG A O 1
ATOM 1961 N N . LYS A 1 251 ? -15.758 -14.947 4.557 1.00 90.12 251 LYS A N 1
ATOM 1962 C CA . LYS A 1 251 ? -16.291 -16.246 4.996 1.00 90.12 251 LYS A CA 1
ATOM 1963 C C . LYS A 1 251 ? -15.732 -16.632 6.368 1.00 90.12 251 LYS A C 1
ATOM 1965 O O . LYS A 1 251 ? -16.520 -16.939 7.252 1.00 90.12 251 LYS A O 1
ATOM 1970 N N . ILE A 1 252 ? -14.417 -16.498 6.568 1.00 88.00 252 ILE A N 1
ATOM 1971 C CA . ILE A 1 252 ? -13.746 -16.758 7.858 1.00 88.00 252 ILE A CA 1
ATOM 1972 C C . ILE A 1 252 ? -14.382 -15.936 8.988 1.00 88.00 252 ILE A C 1
ATOM 1974 O O . ILE A 1 252 ? -14.719 -16.482 10.036 1.00 88.00 252 ILE A O 1
ATOM 1978 N N . GLY A 1 253 ? -14.619 -14.639 8.757 1.00 83.38 253 GLY A N 1
ATOM 1979 C CA . GLY A 1 253 ? -15.277 -13.779 9.745 1.00 83.38 253 GLY A CA 1
ATOM 1980 C C . GLY A 1 253 ? -16.700 -14.229 10.099 1.00 83.38 253 GLY A C 1
ATOM 1981 O O . GLY A 1 253 ? -17.068 -14.209 11.268 1.00 83.38 253 GLY A O 1
ATOM 1982 N N . ARG A 1 254 ? -17.490 -14.679 9.114 1.00 83.56 254 ARG A N 1
ATOM 1983 C CA . ARG A 1 254 ? -18.866 -15.165 9.336 1.00 83.56 254 ARG A CA 1
ATOM 1984 C C . ARG A 1 254 ? -18.904 -16.499 10.082 1.00 83.56 254 ARG A C 1
ATOM 1986 O O . ARG A 1 254 ? -19.697 -16.641 11.005 1.00 83.56 254 ARG A O 1
ATOM 1993 N N . THR A 1 255 ? -18.044 -17.451 9.720 1.00 82.06 255 THR A N 1
ATOM 1994 C CA . THR A 1 255 ? -17.981 -18.762 10.387 1.00 82.06 255 THR A CA 1
ATOM 1995 C C . THR A 1 255 ? -17.587 -18.623 11.856 1.00 82.06 255 THR A C 1
ATOM 1997 O O . THR A 1 255 ? -18.202 -19.255 12.708 1.00 82.06 255 THR A O 1
ATOM 2000 N N . ALA A 1 256 ? -16.630 -17.742 12.165 1.00 77.31 256 ALA A N 1
ATOM 2001 C CA . ALA A 1 256 ? -16.224 -17.475 13.543 1.00 77.31 256 ALA A CA 1
ATOM 2002 C C . ALA A 1 256 ? -17.357 -16.874 14.399 1.00 77.31 256 ALA A C 1
ATOM 2004 O O . ALA A 1 256 ? -17.440 -17.150 15.591 1.00 77.31 256 ALA A O 1
ATOM 2005 N N . VAL A 1 257 ? -18.249 -16.069 13.804 1.00 74.56 257 VAL A N 1
ATOM 2006 C CA . VAL A 1 257 ? -19.461 -15.575 14.487 1.00 74.56 257 VAL A CA 1
ATOM 2007 C C . VAL A 1 257 ? -20.440 -16.722 14.753 1.00 74.56 257 VAL A C 1
ATOM 2009 O O . VAL A 1 257 ? -20.931 -16.845 15.870 1.00 74.56 257 VAL A O 1
ATOM 2012 N N . PHE A 1 258 ? -20.688 -17.576 13.757 1.00 70.19 258 PHE A N 1
ATOM 2013 C CA . PHE A 1 258 ? -21.657 -18.672 13.859 1.00 70.19 258 PHE A CA 1
ATOM 2014 C C . PHE A 1 258 ? -21.251 -19.755 14.874 1.00 70.19 258 PHE A C 1
ATOM 2016 O O . PHE A 1 258 ? -22.084 -20.232 15.641 1.00 70.19 258 PHE A O 1
ATOM 2023 N N . GLN A 1 259 ? -19.966 -20.123 14.924 1.00 68.31 259 GLN A N 1
ATOM 2024 C CA . GLN A 1 259 ? -19.469 -21.089 15.911 1.00 68.31 259 GLN A CA 1
ATOM 2025 C C . GLN A 1 259 ? -19.676 -20.601 17.351 1.00 68.31 259 GLN A C 1
ATOM 2027 O O . GLN A 1 259 ? -20.007 -21.399 18.217 1.00 68.31 259 GLN A O 1
ATOM 2032 N N . MET A 1 260 ? -19.551 -19.296 17.609 1.00 60.50 260 MET A N 1
ATOM 2033 C CA . MET A 1 260 ? -19.787 -18.742 18.945 1.00 60.50 260 MET A CA 1
ATOM 2034 C C . MET A 1 260 ? -21.266 -18.750 19.335 1.00 60.50 260 MET A C 1
ATOM 2036 O O . MET A 1 260 ? -21.577 -19.106 20.467 1.00 60.50 260 MET A O 1
ATOM 2040 N N . SER A 1 261 ? -22.181 -18.421 18.414 1.00 64.12 261 SER A N 1
ATOM 2041 C CA . SER A 1 261 ? -23.621 -18.493 18.709 1.00 64.12 261 SER A CA 1
ATOM 2042 C C . SER A 1 261 ? -24.094 -19.914 19.009 1.00 64.12 261 SER A C 1
ATOM 2044 O O . SER A 1 261 ? -25.037 -20.072 19.763 1.00 64.12 261 SER A O 1
ATOM 2046 N N . SER A 1 262 ? -23.428 -20.930 18.449 1.00 61.47 262 SER A N 1
ATOM 2047 C CA . SER A 1 262 ? -23.744 -22.344 18.687 1.00 61.47 262 SER A CA 1
ATOM 2048 C C . SER A 1 262 ? -23.141 -22.915 19.976 1.00 61.47 262 SER A C 1
ATOM 2050 O O . SER A 1 262 ? -23.572 -23.979 20.399 1.00 61.47 262 SER A O 1
ATOM 2052 N N . ILE A 1 263 ? -22.116 -22.277 20.555 1.00 66.12 263 ILE A N 1
ATOM 2053 C CA . ILE A 1 263 ? -21.496 -22.688 21.833 1.00 66.12 263 ILE A CA 1
ATOM 2054 C C . ILE A 1 263 ? -22.158 -21.964 23.018 1.00 66.12 263 ILE A C 1
ATOM 2056 O O . ILE A 1 263 ? -22.116 -22.447 24.144 1.00 66.12 263 ILE A O 1
ATOM 2060 N N . ALA A 1 264 ? -22.756 -20.794 22.772 1.00 58.41 264 ALA A N 1
ATOM 2061 C CA . ALA A 1 264 ? -23.469 -20.003 23.777 1.00 58.41 264 ALA A CA 1
ATOM 2062 C C . ALA A 1 264 ? -24.934 -20.443 24.001 1.00 58.41 264 ALA A C 1
ATOM 2064 O O . ALA A 1 264 ? -25.605 -19.859 24.851 1.00 58.41 264 ALA A O 1
ATOM 2065 N N . THR A 1 265 ? -25.419 -21.429 23.239 1.00 53.06 265 THR A N 1
ATOM 2066 C CA . THR A 1 265 ? -26.729 -22.094 23.377 1.00 53.06 265 THR A CA 1
ATOM 2067 C C . THR A 1 265 ? -26.554 -23.484 23.951 1.00 53.06 265 THR A C 1
ATOM 2069 O O . THR A 1 265 ? -27.329 -23.842 24.859 1.00 53.06 265 THR A O 1
#

Mean predicted aligned error: 6.29 Å

Organism: NCBI:txid722472

Nearest PDB structures (foldseek):
  7n6g-assembly1_3X  TM=1.502E-01  e=7.248E+00  Chlamydomonas reinhardtii

Sequence (265 aa):
MKSSVEPPAVASARVTAIDGLRGLLAVVVLAWHVCAPFGINWMLMPAHFAVGLFFVLSSYVLTRSWEGRFGVFLARRVVRLWPVYALCLAAGYIIASVPPVWSEFLWYPLIGPNDEPSINPPVWSLFLEVWAMPFMPLIVWSSSDKIRGITCAAAAMLVGLIVPQVSILCLFVIGASFSHISFRNRLLDAAIPQWLGRISYSLYLSHALVLKVFVHAFGAWGGVLAIPAALCIGWLIWWSVERQSIKLSRKIGRTAVFQMSSIAT